Protein AF-A0A914EPB5-F1 (afdb_monomer_lite)

Foldseek 3Di:
DDDDPDQDWDFPDDWDWDDDQQKIKTWTWTDGPPAIWIKIKIAGNPPVDRDIFIDTGGLVVLVVVLVVLVVVLVLCVVCVPPDLPDKDFSDWDWDADPVQQKIWIWTWIQACDQDSHDGRWTKIWIWIAHPVHRPDITIDIATSVRSVVVSVSSVVNSVSVVVVVVVVVVVVVVVVVVVVPPDDD

Radius of gyration: 20.32 Å; chains: 1; bounding box: 50×50×67 Å

Organism: NCBI:txid290746

Sequence (185 aa):
MEQTKTHRYKNLCRSIDFVFGPKKYFLNLREGRKEIFVRIGELYLDSTKNKSHEIYMSVSVAKFLLEELREIINVIKKNEGTSPEQKKLLYKKNFFDENNGQVYILELMVRSQEFLGKLGEMTLCIIEESINDKTKKTVFFIPSKGIPIFQKKLSMILKIYDERLKSDKNRYQQEVTTKIEEPKE

InterPro domains:
  IPR006628 Purine-rich element binding protein family [PF04845] (23-171)

Structure (mmCIF, N/CA/C/O backbone):
data_AF-A0A914EPB5-F1
#
_entry.id   AF-A0A914EPB5-F1
#
loop_
_atom_site.group_PDB
_atom_site.id
_atom_site.type_symbol
_atom_site.label_atom_id
_atom_site.label_alt_id
_atom_site.label_comp_id
_atom_site.label_asym_id
_atom_site.label_entity_id
_atom_site.label_seq_id
_atom_site.pdbx_PDB_ins_code
_atom_site.Cartn_x
_atom_site.Cartn_y
_atom_site.Cartn_z
_atom_site.occupancy
_atom_site.B_iso_or_equiv
_atom_site.auth_seq_id
_atom_site.auth_comp_id
_atom_site.auth_asym_id
_atom_site.auth_atom_id
_atom_site.pdbx_PDB_model_num
ATOM 1 N N . MET A 1 1 ? 18.059 -31.997 -8.500 1.00 36.91 1 MET A N 1
ATOM 2 C CA . MET A 1 1 ? 17.218 -31.006 -7.797 1.00 36.91 1 MET A CA 1
ATOM 3 C C . MET A 1 1 ? 17.422 -29.667 -8.483 1.00 36.91 1 MET A C 1
ATOM 5 O O . MET A 1 1 ? 18.491 -29.085 -8.352 1.00 36.91 1 MET A O 1
ATOM 9 N N . GLU A 1 2 ? 16.468 -29.248 -9.312 1.00 34.66 2 GLU A N 1
ATOM 10 C CA . GLU A 1 2 ? 16.555 -27.991 -10.061 1.00 34.66 2 GLU A CA 1
ATOM 11 C C . GLU A 1 2 ? 16.411 -26.792 -9.119 1.00 34.66 2 GLU A C 1
ATOM 13 O O . GLU A 1 2 ? 15.438 -26.672 -8.376 1.00 34.66 2 GLU A O 1
ATOM 18 N N . GLN A 1 3 ? 17.394 -25.891 -9.154 1.00 34.00 3 GLN A N 1
ATOM 19 C CA . GLN A 1 3 ? 17.286 -24.569 -8.552 1.00 34.00 3 GLN A CA 1
ATOM 20 C C . GLN A 1 3 ? 16.249 -23.765 -9.343 1.00 34.00 3 GLN A C 1
ATOM 22 O O . GLN A 1 3 ? 16.503 -23.344 -10.473 1.00 34.00 3 GLN A O 1
ATOM 27 N N . THR A 1 4 ? 15.084 -23.511 -8.751 1.00 34.88 4 THR A N 1
ATOM 28 C CA . THR A 1 4 ? 14.154 -22.492 -9.245 1.00 34.88 4 THR A CA 1
ATOM 29 C C . THR A 1 4 ? 14.887 -21.154 -9.313 1.00 34.88 4 THR A C 1
ATOM 31 O O . THR A 1 4 ? 15.224 -20.575 -8.279 1.00 34.88 4 THR A O 1
ATOM 34 N N . LYS A 1 5 ? 15.156 -20.669 -10.533 1.00 37.41 5 LYS A N 1
ATOM 35 C CA . LYS A 1 5 ? 15.703 -19.332 -10.796 1.00 37.41 5 LYS A CA 1
ATOM 36 C C . LYS A 1 5 ? 14.809 -18.298 -10.109 1.00 37.41 5 LYS A C 1
ATOM 38 O O . LYS A 1 5 ? 13.723 -17.991 -10.594 1.00 37.41 5 LYS A O 1
ATOM 43 N N . THR A 1 6 ? 15.256 -17.746 -8.988 1.00 43.31 6 THR A N 1
ATOM 44 C CA . THR A 1 6 ? 14.616 -16.585 -8.375 1.00 43.31 6 THR A CA 1
ATOM 45 C C . THR A 1 6 ? 14.720 -15.425 -9.362 1.00 43.31 6 THR A C 1
ATOM 47 O O . THR A 1 6 ? 15.811 -14.950 -9.681 1.00 43.31 6 THR A O 1
ATOM 50 N N . HIS A 1 7 ? 13.582 -14.996 -9.915 1.00 53.31 7 HIS A N 1
ATOM 51 C CA . HIS A 1 7 ? 13.505 -13.808 -10.762 1.00 53.31 7 HIS A CA 1
ATOM 52 C C . HIS A 1 7 ? 14.083 -12.615 -9.986 1.00 53.31 7 HIS A C 1
ATOM 54 O O . HIS A 1 7 ? 13.503 -12.144 -9.009 1.00 53.31 7 HIS A O 1
ATOM 60 N N . ARG A 1 8 ? 15.277 -12.156 -10.377 1.00 63.38 8 ARG A N 1
ATOM 61 C CA . ARG A 1 8 ? 16.004 -11.108 -9.655 1.00 63.38 8 ARG A CA 1
ATOM 62 C C . ARG A 1 8 ? 15.438 -9.741 -10.042 1.00 63.38 8 ARG A C 1
ATOM 64 O O . ARG A 1 8 ? 15.843 -9.165 -11.045 1.00 63.38 8 ARG A O 1
ATOM 71 N N . TYR A 1 9 ? 14.495 -9.232 -9.254 1.00 78.38 9 TYR A N 1
ATOM 72 C CA . TYR A 1 9 ? 14.002 -7.857 -9.382 1.00 78.38 9 TYR A CA 1
ATOM 73 C C . TYR A 1 9 ? 15.081 -6.847 -8.968 1.00 78.38 9 TYR A C 1
ATOM 75 O O . TYR A 1 9 ? 15.673 -6.975 -7.887 1.00 78.38 9 TYR A O 1
ATOM 83 N N . LYS A 1 10 ? 15.314 -5.814 -9.785 1.00 85.38 10 LYS A N 1
ATOM 84 C CA . LYS A 1 10 ? 16.286 -4.748 -9.484 1.00 85.38 10 LYS A CA 1
ATOM 85 C C . LYS A 1 10 ? 15.648 -3.696 -8.573 1.00 85.38 10 LYS A C 1
ATOM 87 O O . LYS A 1 10 ? 14.518 -3.277 -8.796 1.00 85.38 10 LYS A O 1
ATOM 92 N N . ASN A 1 11 ? 16.360 -3.269 -7.529 1.00 87.75 11 ASN A N 1
ATOM 93 C CA . ASN A 1 11 ? 15.930 -2.142 -6.695 1.00 87.75 11 ASN A CA 1
ATOM 94 C C . ASN A 1 11 ? 16.127 -0.829 -7.454 1.00 87.75 11 ASN A C 1
ATOM 96 O O . ASN A 1 11 ? 17.242 -0.550 -7.895 1.00 87.75 11 ASN A O 1
ATOM 100 N N . LEU A 1 12 ? 15.075 -0.017 -7.558 1.00 87.88 12 LEU A N 1
ATOM 101 C CA . LEU A 1 12 ? 15.159 1.320 -8.152 1.00 87.88 12 LEU A CA 1
ATOM 102 C C . LEU A 1 12 ? 15.370 2.428 -7.122 1.00 87.88 12 LEU A C 1
ATOM 104 O O . LEU A 1 12 ? 15.828 3.510 -7.477 1.00 87.88 12 LEU A O 1
ATOM 108 N N . CYS A 1 13 ? 15.066 2.159 -5.855 1.00 90.75 13 CYS A N 1
ATOM 109 C CA . CYS A 1 13 ? 15.338 3.062 -4.746 1.00 90.75 13 CYS A CA 1
ATOM 110 C C . CYS A 1 13 ? 15.687 2.273 -3.478 1.00 90.75 13 CYS A C 1
ATOM 112 O O . CYS A 1 13 ? 15.444 1.064 -3.386 1.00 90.75 13 CYS A O 1
ATOM 114 N N . ARG A 1 14 ? 16.250 2.966 -2.480 1.00 91.69 14 ARG A N 1
ATOM 115 C CA . ARG A 1 14 ? 16.357 2.416 -1.122 1.00 91.69 14 ARG A CA 1
ATOM 116 C C . ARG A 1 14 ? 14.957 2.194 -0.549 1.00 91.69 14 ARG A C 1
ATOM 118 O O . ARG A 1 14 ? 14.023 2.917 -0.898 1.00 91.69 14 ARG A O 1
ATOM 125 N N . SER A 1 15 ? 14.827 1.199 0.324 1.00 94.00 15 SER A N 1
ATOM 126 C CA . SER A 1 15 ? 13.582 0.989 1.056 1.00 94.00 15 SER A CA 1
ATOM 127 C C . SER A 1 15 ? 13.289 2.169 1.973 1.00 94.00 15 SER A C 1
ATOM 129 O O . SER A 1 15 ? 14.190 2.710 2.615 1.00 94.00 15 SER A O 1
ATOM 131 N N . ILE A 1 16 ? 12.022 2.566 2.008 1.00 95.88 16 ILE A N 1
ATOM 132 C CA . ILE A 1 16 ? 11.497 3.540 2.953 1.00 95.88 16 ILE A CA 1
ATOM 133 C C . ILE A 1 16 ? 10.782 2.762 4.047 1.00 95.88 16 ILE A C 1
ATOM 135 O O . ILE A 1 16 ? 9.714 2.192 3.823 1.00 95.88 16 ILE A O 1
ATOM 139 N N . ASP A 1 17 ? 11.385 2.769 5.228 1.00 94.12 17 ASP A N 1
ATOM 140 C CA . ASP A 1 17 ? 10.919 1.993 6.366 1.00 94.12 17 ASP A CA 1
ATOM 141 C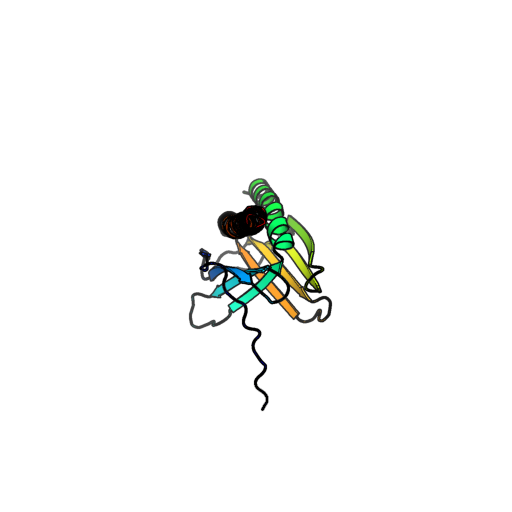 C . ASP A 1 17 ? 10.082 2.855 7.323 1.00 94.12 17 ASP A C 1
ATOM 143 O O . ASP A 1 17 ? 10.266 4.076 7.435 1.00 94.12 17 ASP A O 1
ATOM 147 N N . PHE A 1 18 ? 9.163 2.217 8.042 1.00 93.31 18 PHE A N 1
ATOM 148 C CA . PHE A 1 18 ? 8.485 2.791 9.202 1.00 93.31 18 PHE A CA 1
ATOM 149 C C . PHE A 1 18 ? 8.043 1.684 10.159 1.00 93.31 18 PHE A C 1
ATOM 151 O O . PHE A 1 18 ? 7.842 0.540 9.760 1.00 93.31 18 PHE A O 1
ATOM 158 N N . VAL A 1 19 ? 7.911 2.016 11.439 1.00 89.94 19 VAL A N 1
ATOM 159 C CA . VAL A 1 19 ? 7.530 1.063 12.486 1.00 89.94 19 VAL A CA 1
ATOM 160 C C . VAL A 1 19 ? 6.171 1.455 13.038 1.00 89.94 19 VAL A C 1
ATOM 162 O O . VAL A 1 19 ? 5.916 2.633 13.288 1.00 89.94 19 VAL A O 1
ATOM 165 N N . PHE A 1 20 ? 5.306 0.464 13.228 1.00 84.06 20 PHE A N 1
ATOM 166 C CA . PHE A 1 20 ? 4.043 0.641 13.923 1.00 84.06 20 PHE A CA 1
ATOM 167 C C . PHE A 1 20 ? 3.752 -0.573 14.810 1.00 84.06 20 PHE A C 1
ATOM 169 O O . PHE A 1 20 ? 3.595 -1.695 14.321 1.00 84.06 20 PHE A O 1
ATOM 176 N N . GLY A 1 21 ? 3.675 -0.341 16.123 1.00 80.81 21 GLY A N 1
ATOM 177 C CA . GLY A 1 21 ? 3.540 -1.412 17.111 1.00 80.81 21 GLY A CA 1
ATOM 178 C C . GLY A 1 21 ? 4.689 -2.429 16.991 1.00 80.81 21 GLY A C 1
ATOM 179 O O . GLY A 1 21 ? 5.840 -2.020 16.842 1.00 80.81 21 GLY A O 1
ATOM 180 N N . PRO A 1 22 ? 4.409 -3.745 17.003 1.00 84.12 22 PRO A N 1
ATOM 181 C CA . PRO A 1 22 ? 5.429 -4.787 16.885 1.00 84.12 22 PRO A CA 1
ATOM 182 C C . PRO A 1 22 ? 5.843 -5.075 15.432 1.00 84.12 22 PRO A C 1
ATOM 184 O O . PRO A 1 22 ? 6.495 -6.087 15.183 1.00 84.12 22 PRO A O 1
ATOM 187 N N . LYS A 1 23 ? 5.434 -4.251 14.458 1.00 87.31 23 LYS A N 1
ATOM 188 C CA . LYS A 1 23 ? 5.718 -4.472 13.037 1.00 87.31 23 LYS A CA 1
ATOM 189 C C . LYS A 1 23 ? 6.586 -3.365 12.451 1.00 87.31 23 LYS A C 1
ATOM 191 O O . LYS A 1 23 ? 6.324 -2.176 12.638 1.00 87.31 23 LYS A O 1
ATOM 196 N N . LYS A 1 24 ? 7.581 -3.768 11.666 1.00 91.25 24 LYS A N 1
ATOM 197 C CA . LYS A 1 24 ? 8.302 -2.912 10.726 1.00 91.25 24 LYS A CA 1
ATOM 198 C C . LYS A 1 24 ? 7.695 -3.090 9.341 1.00 91.25 24 LYS A C 1
ATOM 200 O O . LYS A 1 24 ? 7.584 -4.209 8.856 1.00 91.25 24 LYS A O 1
ATOM 205 N N . TYR A 1 25 ? 7.364 -1.987 8.696 1.00 92.56 25 TYR A N 1
ATOM 206 C CA . TYR A 1 25 ? 6.909 -1.937 7.316 1.00 92.56 25 TYR A CA 1
ATOM 207 C C . TYR A 1 25 ? 7.996 -1.315 6.450 1.00 92.56 25 TYR A C 1
ATOM 209 O O . TYR A 1 25 ? 8.764 -0.465 6.912 1.00 92.56 25 TYR A O 1
ATOM 217 N N . PHE A 1 26 ? 8.046 -1.715 5.189 1.00 94.50 26 PHE A N 1
ATOM 218 C CA . PHE A 1 26 ? 8.947 -1.137 4.204 1.00 94.50 26 PHE A CA 1
ATOM 219 C C . PHE A 1 26 ? 8.261 -1.032 2.847 1.00 94.50 26 PHE A C 1
ATOM 221 O O . PHE A 1 26 ? 7.472 -1.897 2.463 1.00 94.50 26 PHE A O 1
ATOM 228 N N . LEU A 1 27 ? 8.581 0.028 2.107 1.00 96.88 27 LEU A N 1
ATOM 229 C CA . LEU A 1 27 ? 8.181 0.183 0.711 1.00 96.88 27 LEU A CA 1
ATOM 230 C C . LEU A 1 27 ? 9.409 0.418 -0.157 1.00 96.88 27 LEU A C 1
ATOM 232 O O . LEU A 1 27 ? 10.318 1.146 0.247 1.00 96.88 27 LEU A O 1
ATOM 236 N N . ASN A 1 28 ? 9.433 -0.145 -1.364 1.00 95.81 28 ASN A N 1
ATOM 237 C CA . ASN A 1 28 ? 10.416 0.238 -2.373 1.00 95.81 28 ASN A CA 1
ATOM 238 C C . ASN A 1 28 ? 9.896 0.082 -3.807 1.00 95.81 28 ASN A C 1
ATOM 240 O O . ASN A 1 28 ? 8.924 -0.628 -4.056 1.00 95.81 28 ASN A O 1
ATOM 244 N N . LEU A 1 29 ? 10.557 0.760 -4.749 1.00 95.94 29 LEU A N 1
ATOM 245 C CA . LEU A 1 29 ? 10.352 0.545 -6.179 1.00 95.94 29 LEU A CA 1
ATOM 246 C C . LEU A 1 29 ? 11.247 -0.585 -6.671 1.00 95.94 29 LEU A C 1
ATOM 248 O O . LEU A 1 29 ? 12.462 -0.600 -6.425 1.00 95.94 29 LEU A O 1
ATOM 252 N N . ARG A 1 30 ? 10.641 -1.508 -7.408 1.00 93.56 30 ARG A N 1
ATOM 253 C CA . ARG A 1 30 ? 11.305 -2.646 -8.038 1.00 93.56 30 ARG A CA 1
ATOM 254 C C . ARG A 1 30 ? 11.077 -2.597 -9.538 1.00 93.56 30 ARG A C 1
ATOM 256 O O . ARG A 1 30 ? 9.964 -2.369 -9.986 1.00 93.56 30 ARG A O 1
ATOM 263 N N . GLU A 1 31 ? 12.125 -2.853 -10.302 1.00 91.81 31 GLU A N 1
ATOM 264 C CA . GLU A 1 31 ? 12.053 -3.036 -11.749 1.00 91.81 31 GLU A CA 1
ATOM 265 C C . GLU A 1 31 ? 12.040 -4.534 -12.050 1.00 91.81 31 GLU A C 1
ATOM 267 O O . GLU A 1 31 ? 12.968 -5.271 -11.682 1.00 91.81 31 GLU A O 1
ATOM 272 N N . GLY A 1 32 ? 10.947 -4.988 -12.661 1.00 87.88 32 GLY A N 1
ATOM 273 C CA . GLY A 1 32 ? 10.849 -6.299 -13.283 1.00 87.88 32 GLY A CA 1
ATOM 274 C C . GLY A 1 32 ? 11.204 -6.243 -14.764 1.00 87.88 32 GLY A C 1
ATOM 275 O O . GLY A 1 32 ? 11.681 -5.239 -15.276 1.00 87.88 32 GLY A O 1
ATOM 276 N N . ARG A 1 33 ? 10.971 -7.354 -15.471 1.00 81.44 33 ARG A N 1
ATOM 277 C CA . ARG A 1 33 ? 11.242 -7.429 -16.918 1.00 81.44 33 ARG A CA 1
ATOM 278 C C . ARG A 1 33 ? 10.249 -6.635 -17.765 1.00 81.44 33 ARG A C 1
ATOM 280 O O . ARG A 1 33 ? 10.610 -6.214 -18.853 1.00 81.44 33 ARG A O 1
ATOM 287 N N . LYS A 1 34 ? 9.000 -6.521 -17.305 1.00 83.62 34 LYS A N 1
ATOM 288 C CA . LYS A 1 34 ? 7.892 -5.940 -18.076 1.00 83.62 34 LYS A CA 1
ATOM 289 C C . LYS A 1 34 ? 7.449 -4.578 -17.556 1.00 83.62 34 LYS A C 1
ATOM 291 O O . LYS A 1 34 ? 6.967 -3.770 -18.335 1.00 83.62 34 LYS A O 1
ATOM 296 N N . GLU A 1 35 ? 7.625 -4.319 -16.266 1.00 89.00 35 GLU A N 1
ATOM 297 C CA . GLU A 1 35 ? 7.177 -3.077 -15.645 1.00 89.00 35 GLU A CA 1
ATOM 298 C C . GLU A 1 35 ? 7.900 -2.814 -14.316 1.00 89.00 35 GLU A C 1
ATOM 300 O O . GLU A 1 35 ? 8.678 -3.635 -13.809 1.00 89.00 35 GLU A O 1
ATOM 305 N N . ILE A 1 36 ? 7.623 -1.635 -13.765 1.00 92.31 36 ILE A N 1
ATOM 306 C CA . ILE A 1 36 ? 8.050 -1.203 -12.440 1.00 92.31 36 ILE A CA 1
ATOM 307 C C . ILE A 1 36 ? 6.884 -1.404 -11.474 1.00 92.31 36 ILE A C 1
ATOM 309 O O . ILE A 1 36 ? 5.748 -1.052 -11.782 1.00 92.31 36 ILE A O 1
ATOM 313 N N . PHE A 1 37 ? 7.187 -1.907 -10.284 1.00 94.06 37 PHE A N 1
ATOM 314 C CA . PHE A 1 37 ? 6.216 -2.211 -9.241 1.00 94.06 37 PHE A CA 1
ATOM 315 C C . PHE A 1 37 ? 6.577 -1.511 -7.935 1.00 94.06 37 PHE A C 1
ATOM 317 O O . PHE A 1 37 ? 7.754 -1.264 -7.638 1.00 94.06 37 PHE A O 1
ATOM 324 N N . VAL A 1 38 ? 5.563 -1.269 -7.112 1.00 95.56 38 VAL A N 1
ATOM 325 C CA . VAL A 1 38 ? 5.730 -0.933 -5.701 1.00 95.56 38 VAL A CA 1
ATOM 326 C C . VAL A 1 38 ? 5.666 -2.228 -4.899 1.00 95.56 38 VAL A C 1
ATOM 328 O O . VAL A 1 38 ? 4.653 -2.924 -4.890 1.00 95.56 38 VAL A O 1
ATOM 331 N N . ARG A 1 39 ? 6.754 -2.546 -4.199 1.00 94.38 39 ARG A N 1
ATOM 332 C CA . ARG A 1 39 ? 6.784 -3.626 -3.208 1.00 94.38 39 ARG A CA 1
ATOM 333 C C . ARG A 1 39 ? 6.454 -3.043 -1.847 1.00 94.38 39 ARG A C 1
ATOM 335 O O . ARG A 1 39 ? 7.097 -2.081 -1.421 1.00 94.38 39 ARG A O 1
ATOM 342 N N . ILE A 1 40 ? 5.511 -3.668 -1.158 1.00 94.50 40 ILE A N 1
ATOM 343 C CA . ILE A 1 40 ? 5.131 -3.338 0.215 1.00 94.50 40 ILE A CA 1
ATOM 344 C C . ILE A 1 40 ? 5.347 -4.585 1.053 1.00 94.50 40 ILE A C 1
ATOM 346 O O . ILE A 1 40 ? 4.877 -5.658 0.686 1.00 94.50 40 ILE A O 1
ATOM 350 N N . GLY A 1 41 ? 6.071 -4.459 2.159 1.00 92.62 41 GLY A N 1
ATOM 351 C CA . GLY A 1 41 ? 6.300 -5.579 3.059 1.00 92.62 41 GLY A CA 1
ATOM 352 C C . GLY A 1 41 ? 6.169 -5.211 4.524 1.00 92.62 41 GLY A C 1
ATOM 353 O O . GLY A 1 41 ? 6.312 -4.048 4.904 1.00 92.62 41 GLY A O 1
ATOM 354 N N . GLU A 1 42 ? 5.869 -6.220 5.334 1.00 90.50 42 GLU A N 1
ATOM 355 C CA . GLU A 1 42 ? 5.791 -6.139 6.790 1.00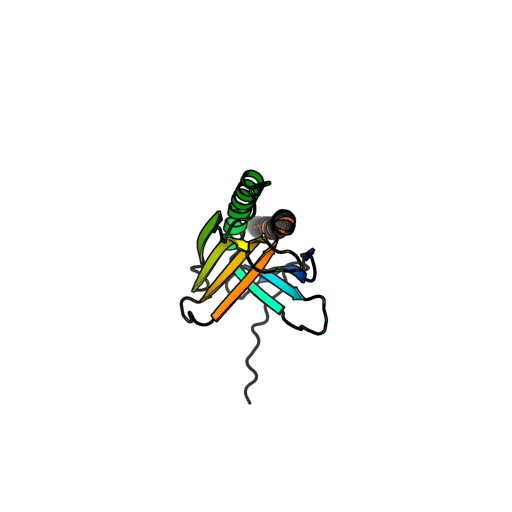 90.50 42 GLU A CA 1
ATOM 356 C C . GLU A 1 42 ? 6.607 -7.265 7.433 1.00 90.50 42 GLU A C 1
ATOM 358 O O . GLU A 1 42 ? 6.690 -8.377 6.911 1.00 90.50 42 GLU A O 1
ATOM 363 N N . LEU A 1 43 ? 7.209 -6.960 8.578 1.00 88.94 43 LEU A N 1
ATOM 364 C CA . LEU A 1 43 ? 8.047 -7.845 9.379 1.00 88.94 43 LEU A CA 1
ATOM 365 C C . LEU A 1 43 ? 7.652 -7.682 10.843 1.00 88.94 43 LEU A C 1
ATOM 367 O O . LEU A 1 43 ? 7.559 -6.553 11.329 1.00 88.94 43 LEU A O 1
ATOM 371 N N . TYR A 1 44 ? 7.459 -8.783 11.564 1.00 84.75 44 TYR A N 1
ATOM 372 C CA . TYR A 1 44 ? 7.370 -8.723 13.023 1.00 84.75 44 TYR A CA 1
ATOM 373 C C . TYR A 1 44 ? 8.761 -8.449 13.612 1.00 84.75 44 TYR A C 1
ATOM 375 O O . TYR A 1 44 ? 9.746 -9.056 13.204 1.00 84.75 44 TYR A O 1
ATOM 383 N N . LEU A 1 45 ? 8.839 -7.501 14.547 1.00 80.31 45 LEU A N 1
ATOM 384 C CA . LEU A 1 45 ? 10.077 -7.123 15.237 1.00 80.31 45 LEU A CA 1
ATOM 385 C C . LEU A 1 45 ? 10.482 -8.132 16.319 1.00 80.31 45 LEU A C 1
ATOM 387 O O . LEU A 1 45 ? 11.646 -8.180 16.702 1.00 80.31 45 LEU A O 1
ATOM 391 N N . ASP A 1 46 ? 9.531 -8.932 16.801 1.00 78.25 46 ASP A N 1
ATOM 392 C CA . ASP A 1 46 ? 9.797 -10.042 17.712 1.00 78.25 46 ASP A CA 1
ATOM 393 C C . ASP A 1 46 ? 10.378 -11.228 16.922 1.00 78.25 46 ASP A C 1
ATOM 395 O O . ASP A 1 46 ? 9.699 -11.849 16.098 1.00 78.25 46 ASP A O 1
ATOM 399 N N . SER A 1 47 ? 11.654 -11.519 17.179 1.00 54.97 47 SER A N 1
ATOM 400 C CA . SER A 1 47 ? 12.486 -12.516 16.495 1.00 54.97 47 SER A CA 1
ATOM 401 C C . SER A 1 47 ? 12.004 -13.961 16.655 1.00 54.97 47 SER A C 1
ATOM 403 O O . SER A 1 47 ? 12.474 -14.843 15.937 1.00 54.97 47 SER A O 1
ATOM 405 N N . THR A 1 48 ? 11.034 -14.222 17.536 1.00 64.75 48 THR A N 1
ATOM 406 C CA . THR A 1 48 ? 10.384 -15.539 17.633 1.00 64.75 48 THR A CA 1
ATOM 407 C C . THR A 1 48 ? 9.406 -15.803 16.483 1.00 64.75 48 THR A C 1
ATOM 409 O O . THR A 1 48 ? 9.072 -16.955 16.197 1.00 64.75 48 THR A O 1
ATOM 412 N N . LYS A 1 49 ? 8.964 -14.756 15.772 1.00 56.91 49 LYS A N 1
ATOM 413 C CA . LYS A 1 49 ? 8.024 -14.842 14.648 1.00 56.91 49 LYS A CA 1
ATOM 414 C C . LYS A 1 49 ? 8.665 -14.255 13.391 1.00 56.91 49 LYS A C 1
ATOM 416 O O . LYS A 1 49 ? 8.372 -13.129 13.011 1.00 56.91 49 LYS A O 1
ATOM 421 N N . ASN A 1 50 ? 9.448 -15.060 12.670 1.00 60.94 50 ASN A N 1
ATOM 422 C CA . ASN A 1 50 ? 9.964 -14.746 11.322 1.00 60.94 50 ASN A CA 1
ATOM 423 C C . ASN A 1 50 ? 8.858 -14.718 10.238 1.00 60.94 50 ASN A C 1
ATOM 425 O O . ASN A 1 50 ? 9.025 -15.245 9.140 1.00 60.94 50 ASN A O 1
ATOM 429 N N . LYS A 1 51 ? 7.689 -14.141 10.536 1.00 69.12 51 LYS A N 1
ATOM 430 C CA . LYS A 1 51 ? 6.629 -13.946 9.548 1.00 69.12 51 LYS A CA 1
ATOM 431 C C . LYS A 1 51 ? 6.863 -12.622 8.834 1.00 69.12 51 LYS A C 1
ATOM 433 O O . LYS A 1 51 ? 6.695 -11.555 9.422 1.00 69.12 51 LYS A O 1
ATOM 438 N N . SER A 1 52 ? 7.248 -12.721 7.569 1.00 83.75 52 SER A N 1
ATOM 439 C CA . SER A 1 52 ? 7.285 -11.612 6.626 1.00 83.75 52 SER A CA 1
ATOM 440 C C . SER A 1 52 ? 6.159 -11.784 5.615 1.00 83.75 52 SER A C 1
ATOM 442 O O . SER A 1 52 ? 6.032 -12.866 5.039 1.00 83.75 52 SER A O 1
ATOM 444 N N . HIS A 1 53 ? 5.387 -10.733 5.363 1.00 87.19 53 HIS A N 1
ATOM 445 C CA . HIS A 1 53 ? 4.466 -10.692 4.227 1.00 87.19 53 HIS A CA 1
ATOM 446 C C . HIS A 1 53 ? 4.938 -9.623 3.251 1.00 87.19 53 HIS A C 1
ATOM 448 O O . HIS A 1 53 ? 5.460 -8.588 3.669 1.00 87.19 53 HIS A O 1
ATOM 454 N N . GLU A 1 54 ? 4.761 -9.881 1.958 1.00 90.94 54 GLU A N 1
ATOM 455 C CA . GLU A 1 54 ? 5.114 -8.976 0.863 1.00 90.94 54 GLU A CA 1
ATOM 456 C C . GLU A 1 54 ? 4.008 -9.012 -0.189 1.00 90.94 54 GLU A C 1
ATOM 458 O O . GLU A 1 54 ? 3.541 -10.093 -0.533 1.00 90.94 54 GLU A O 1
ATOM 463 N N . ILE A 1 55 ? 3.601 -7.842 -0.677 1.00 91.12 55 ILE A N 1
ATOM 464 C CA . ILE A 1 55 ? 2.718 -7.679 -1.840 1.00 91.12 55 ILE A CA 1
ATOM 465 C C . ILE A 1 55 ? 3.427 -6.824 -2.889 1.00 91.12 55 ILE A C 1
ATOM 467 O O . ILE A 1 55 ? 4.255 -5.959 -2.558 1.00 91.12 55 ILE A O 1
ATOM 471 N N . TYR A 1 56 ? 3.091 -7.060 -4.153 1.00 90.12 56 TYR A N 1
ATOM 472 C CA . TYR A 1 56 ? 3.688 -6.374 -5.296 1.00 90.12 56 TYR A CA 1
ATOM 473 C C . TYR A 1 56 ? 2.585 -5.811 -6.172 1.00 90.12 56 TYR A C 1
ATOM 475 O O . TYR A 1 56 ? 1.934 -6.554 -6.890 1.00 90.12 56 TYR A O 1
ATOM 483 N N . MET A 1 57 ? 2.419 -4.495 -6.152 1.00 92.19 57 MET A N 1
ATOM 484 C CA . MET A 1 57 ? 1.408 -3.817 -6.958 1.00 92.19 57 MET A CA 1
ATOM 485 C C . MET A 1 57 ? 2.054 -3.053 -8.108 1.00 92.19 57 MET A C 1
ATOM 487 O O . MET A 1 57 ? 3.131 -2.462 -7.944 1.00 92.19 57 MET A O 1
ATOM 491 N N . SER A 1 58 ? 1.396 -3.023 -9.266 1.00 93.38 58 SER A N 1
ATOM 492 C CA . SER A 1 58 ? 1.757 -2.079 -10.324 1.00 93.38 58 SER A CA 1
ATOM 493 C C . SER A 1 58 ? 1.675 -0.635 -9.815 1.00 93.38 58 SER A C 1
ATOM 495 O O . SER A 1 58 ? 0.997 -0.307 -8.833 1.00 93.38 58 SER A O 1
ATOM 497 N N . VAL A 1 59 ? 2.401 0.271 -10.469 1.00 94.75 59 VAL A N 1
ATOM 498 C CA . VAL A 1 59 ? 2.419 1.683 -10.057 1.00 94.75 59 VAL A CA 1
ATOM 499 C C . VAL A 1 59 ? 1.044 2.346 -10.218 1.00 94.75 59 VAL A C 1
ATOM 501 O O . VAL A 1 59 ? 0.689 3.198 -9.405 1.00 94.75 59 VAL A O 1
ATOM 504 N N . SER A 1 60 ? 0.254 1.955 -11.221 1.00 93.06 60 SER A N 1
ATOM 505 C CA . SER A 1 60 ? -1.129 2.426 -11.400 1.00 93.06 60 SER A CA 1
ATOM 506 C C . SER A 1 60 ? -1.998 2.049 -10.200 1.00 93.06 60 SER A C 1
ATOM 508 O O . SER A 1 60 ? -2.667 2.905 -9.621 1.00 93.06 60 SER A O 1
ATOM 510 N N . VAL A 1 61 ? -1.904 0.796 -9.764 1.00 94.62 61 VAL A N 1
ATOM 511 C CA . VAL A 1 61 ? -2.600 0.294 -8.582 1.00 94.62 61 VAL A CA 1
ATOM 512 C C . VAL A 1 61 ? -2.136 1.001 -7.306 1.00 94.62 61 VAL A C 1
ATOM 514 O O . VAL A 1 61 ? -2.956 1.391 -6.476 1.00 94.62 61 VAL A O 1
ATOM 517 N N . ALA A 1 62 ? -0.835 1.251 -7.157 1.00 95.88 62 ALA A N 1
ATOM 518 C CA . ALA A 1 62 ? -0.305 2.021 -6.033 1.00 95.88 62 ALA A CA 1
ATOM 519 C C . ALA A 1 62 ? -0.823 3.471 -5.997 1.00 95.88 62 ALA A C 1
ATOM 521 O O . ALA A 1 62 ? -1.078 4.003 -4.914 1.00 95.88 62 ALA A O 1
ATOM 522 N N . LYS A 1 63 ? -0.992 4.120 -7.160 1.00 95.88 63 LYS A N 1
ATOM 523 C CA . LYS A 1 63 ? -1.599 5.461 -7.263 1.00 95.88 63 LYS A CA 1
ATOM 524 C C . LYS A 1 63 ? -3.061 5.435 -6.825 1.00 95.88 63 LYS A C 1
ATOM 526 O O . LYS A 1 63 ? -3.453 6.265 -6.011 1.00 95.88 63 LYS A O 1
ATOM 531 N N . PHE A 1 64 ? -3.816 4.435 -7.270 1.00 95.31 64 PHE A N 1
ATOM 532 C CA . PHE A 1 64 ? -5.196 4.233 -6.836 1.00 95.31 64 PHE A CA 1
ATOM 533 C C . PHE A 1 64 ? -5.298 4.007 -5.321 1.00 95.31 64 PHE A C 1
ATOM 535 O O . PHE A 1 64 ? -6.085 4.657 -4.637 1.00 95.31 64 PHE A O 1
ATOM 542 N N . LEU A 1 65 ? -4.434 3.154 -4.760 1.00 96.25 65 LEU A N 1
ATOM 543 C CA . LEU A 1 65 ? -4.343 2.963 -3.313 1.00 96.25 65 LEU A CA 1
ATOM 544 C C . LEU A 1 65 ? -4.078 4.292 -2.593 1.00 96.25 65 LEU A C 1
ATOM 546 O O . LEU A 1 65 ? -4.716 4.569 -1.583 1.00 96.25 65 LEU A O 1
ATOM 550 N N . LEU A 1 66 ? -3.167 5.132 -3.095 1.00 97.25 66 LEU A N 1
ATOM 551 C CA . LEU A 1 66 ? -2.869 6.429 -2.481 1.00 97.25 66 LEU A CA 1
ATOM 552 C C . LEU A 1 66 ? -4.104 7.346 -2.406 1.00 97.25 66 LEU A C 1
ATOM 554 O O . LEU A 1 66 ? -4.283 8.043 -1.398 1.00 97.25 66 LEU A O 1
ATOM 558 N N . GLU A 1 67 ? -4.934 7.345 -3.448 1.00 96.12 67 GLU A N 1
ATOM 559 C CA . GLU A 1 67 ? -6.197 8.088 -3.494 1.00 96.12 67 GLU A CA 1
ATOM 560 C C . GLU A 1 67 ? -7.190 7.540 -2.467 1.00 96.12 67 GLU A C 1
ATOM 562 O O . GLU A 1 67 ? -7.678 8.293 -1.622 1.00 96.12 67 GLU A O 1
ATOM 567 N N . GLU A 1 68 ? -7.398 6.224 -2.441 1.00 97.12 68 GLU A N 1
ATOM 568 C CA . GLU A 1 68 ? -8.335 5.597 -1.504 1.00 97.12 68 GLU A CA 1
ATOM 569 C C . GLU A 1 68 ? -7.885 5.728 -0.039 1.00 97.12 68 GLU A C 1
ATOM 571 O O . GLU A 1 68 ? -8.715 5.875 0.858 1.00 97.12 68 GLU A O 1
ATOM 576 N N . LEU A 1 69 ? -6.576 5.787 0.242 1.00 97.25 69 LEU A N 1
ATOM 577 C CA . LEU A 1 69 ? -6.069 6.083 1.589 1.00 97.25 69 LEU A CA 1
ATOM 578 C C . LEU A 1 69 ? -6.530 7.458 2.096 1.00 97.25 69 LEU A C 1
ATOM 580 O O . LEU A 1 69 ? -6.719 7.623 3.302 1.00 97.25 69 LEU A O 1
ATOM 584 N N . ARG A 1 70 ? -6.733 8.444 1.210 1.00 96.19 70 ARG A N 1
ATOM 585 C CA . ARG A 1 70 ? -7.272 9.758 1.600 1.00 96.19 70 ARG A CA 1
ATOM 586 C C . ARG A 1 70 ? -8.717 9.628 2.073 1.00 96.19 70 ARG A C 1
ATOM 588 O O . ARG A 1 70 ? -9.053 10.166 3.128 1.00 96.19 70 ARG A O 1
ATOM 595 N N . GLU A 1 71 ? -9.535 8.884 1.335 1.00 96.19 71 GLU A N 1
ATOM 596 C CA . GLU A 1 71 ? -10.925 8.617 1.711 1.00 96.19 71 GLU A CA 1
ATOM 597 C C . GLU A 1 71 ? -11.012 7.810 3.006 1.00 96.19 71 GLU A C 1
ATOM 599 O O . GLU A 1 71 ? -11.752 8.172 3.919 1.00 96.19 71 GLU A O 1
ATOM 604 N N . ILE A 1 72 ? -10.176 6.782 3.154 1.00 95.94 72 ILE A N 1
ATOM 605 C CA . ILE A 1 72 ? -10.082 5.975 4.376 1.00 95.94 72 ILE A CA 1
ATOM 606 C C . ILE A 1 72 ? -9.748 6.849 5.593 1.00 95.94 72 ILE A C 1
ATOM 608 O O . ILE A 1 72 ? -10.384 6.709 6.6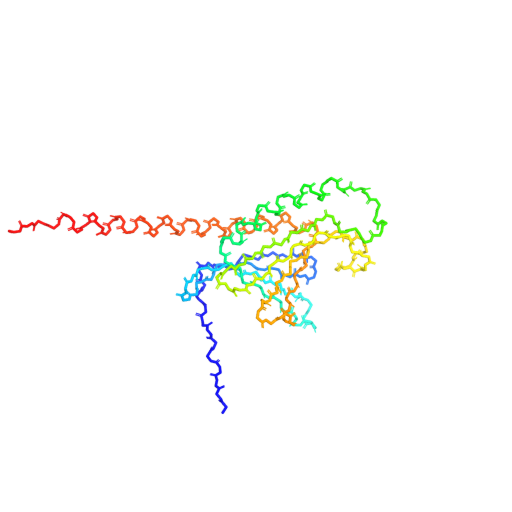37 1.00 95.94 72 ILE A O 1
ATOM 612 N N . ILE A 1 73 ? -8.802 7.786 5.479 1.00 95.94 73 ILE A N 1
ATOM 613 C CA . ILE A 1 73 ? -8.469 8.719 6.571 1.00 95.94 73 ILE A CA 1
ATOM 614 C C . ILE A 1 73 ? -9.668 9.607 6.928 1.00 95.94 73 ILE A C 1
ATOM 616 O O . ILE A 1 73 ? -9.917 9.852 8.109 1.00 95.94 73 ILE A O 1
ATOM 620 N N . ASN A 1 74 ? -10.437 10.063 5.938 1.00 95.00 74 ASN A N 1
ATOM 621 C CA . ASN A 1 74 ? -11.656 10.833 6.186 1.00 95.00 74 ASN A CA 1
ATOM 622 C C . ASN A 1 74 ? -12.724 9.989 6.894 1.00 95.00 74 ASN A C 1
ATOM 624 O O . ASN A 1 74 ? -13.374 10.479 7.818 1.00 95.00 74 ASN A O 1
ATOM 628 N N . VAL A 1 75 ? -12.888 8.721 6.502 1.00 93.19 75 VAL A N 1
ATOM 629 C CA . VAL A 1 75 ? -13.792 7.775 7.174 1.00 93.19 75 VAL A CA 1
ATOM 630 C C . VAL A 1 75 ? -13.366 7.562 8.625 1.00 93.19 75 VAL A C 1
ATOM 632 O O . VAL A 1 75 ? -14.221 7.610 9.504 1.00 93.19 75 VAL A O 1
ATOM 635 N N . ILE A 1 76 ? -12.068 7.397 8.898 1.00 91.31 76 ILE A N 1
ATOM 636 C CA . ILE A 1 76 ? -11.548 7.251 10.267 1.00 91.31 76 ILE A CA 1
ATOM 637 C C . ILE A 1 76 ? -11.923 8.469 11.106 1.00 91.31 76 ILE A C 1
ATOM 639 O O . ILE A 1 76 ? -12.560 8.300 12.137 1.00 91.31 76 ILE A O 1
ATOM 643 N N . LYS A 1 77 ? -11.628 9.684 10.626 1.00 91.50 77 LYS A N 1
ATOM 644 C CA . LYS A 1 77 ? -11.961 10.935 11.330 1.00 91.50 77 LYS A CA 1
ATOM 645 C C . LYS A 1 77 ? -13.455 11.067 11.628 1.00 91.50 77 LYS A C 1
ATOM 647 O O . LYS A 1 77 ? -13.829 11.458 12.724 1.00 91.50 77 LYS A O 1
ATOM 652 N N . LYS A 1 78 ? -14.321 10.706 10.674 1.00 89.94 78 LYS A N 1
ATOM 653 C CA . LYS A 1 78 ? -15.786 10.733 10.857 1.00 89.94 78 LYS A CA 1
ATOM 654 C C . LYS A 1 78 ? -16.289 9.737 11.906 1.00 89.94 78 LYS A C 1
ATOM 656 O O . LYS A 1 78 ? -17.392 9.911 12.408 1.00 89.94 78 LYS A O 1
ATOM 661 N N . ASN A 1 79 ? -15.515 8.693 12.194 1.00 86.00 79 ASN A N 1
ATOM 662 C CA . ASN A 1 79 ? -15.844 7.666 13.179 1.00 86.00 79 ASN A CA 1
ATOM 663 C C . ASN A 1 79 ? -14.941 7.763 14.433 1.00 86.00 79 ASN A C 1
ATOM 665 O O . ASN A 1 79 ? -14.941 6.859 15.268 1.00 86.00 79 ASN A O 1
ATOM 669 N N . GLU A 1 80 ? -14.162 8.838 14.606 1.00 81.31 80 GLU A N 1
ATOM 670 C CA . GLU A 1 80 ? -13.445 9.077 15.862 1.00 81.31 80 GLU A CA 1
ATOM 671 C C . GLU A 1 80 ? -14.468 9.330 16.982 1.00 81.31 80 GLU A C 1
ATOM 673 O O . GLU A 1 80 ? -15.315 10.211 16.882 1.00 81.31 80 GLU A O 1
ATOM 678 N N . GLY A 1 81 ? -14.418 8.521 18.044 1.00 70.12 81 GLY A N 1
ATOM 679 C CA . GLY A 1 81 ? -15.321 8.643 19.195 1.00 70.12 81 GLY A CA 1
ATOM 680 C C . GLY A 1 81 ? -16.609 7.816 19.126 1.00 70.12 81 GLY A C 1
ATOM 681 O O . GLY A 1 81 ? -17.336 7.772 20.116 1.00 70.12 81 GLY A O 1
ATOM 682 N N . THR A 1 82 ? -16.893 7.101 18.029 1.00 70.25 82 THR A N 1
ATOM 683 C CA . THR A 1 82 ? -17.970 6.093 18.044 1.00 70.25 82 THR A CA 1
ATOM 684 C C . THR A 1 82 ? -17.563 4.891 18.896 1.00 70.25 82 THR A C 1
ATOM 686 O O . THR A 1 82 ? -16.470 4.352 18.712 1.00 70.25 82 THR A O 1
ATOM 689 N N . SER A 1 83 ? -18.439 4.470 19.818 1.00 62.00 83 SER A N 1
ATOM 690 C CA . SER A 1 83 ? -18.222 3.282 20.656 1.00 62.00 83 SER A CA 1
ATOM 691 C C . SER A 1 83 ? -17.951 2.052 19.773 1.00 62.00 83 SER A C 1
ATOM 693 O O . SER A 1 83 ? -18.682 1.850 18.800 1.00 62.00 83 SER A O 1
ATOM 695 N N . PRO A 1 84 ? -16.928 1.227 20.074 1.00 58.41 84 PRO A N 1
ATOM 696 C CA . PRO A 1 84 ? -16.519 0.074 19.264 1.00 58.41 84 PRO A CA 1
ATOM 697 C C . PRO A 1 84 ? -17.503 -1.111 19.323 1.00 58.41 84 PRO A C 1
ATOM 699 O O . PRO A 1 84 ? -17.100 -2.261 19.128 1.00 58.41 84 PRO A O 1
ATOM 702 N N . GLU A 1 85 ? -18.789 -0.861 19.585 1.00 58.88 85 GLU A N 1
ATOM 703 C CA . GLU A 1 85 ? -19.821 -1.890 19.580 1.00 58.88 85 GLU A CA 1
ATOM 704 C C . GLU A 1 85 ? -19.974 -2.489 18.174 1.00 58.88 85 GLU A C 1
ATOM 706 O O . GLU A 1 85 ? -20.635 -1.966 17.282 1.00 58.88 85 GLU A O 1
ATOM 711 N N . GLN A 1 86 ? -19.330 -3.651 18.046 1.00 54.12 86 GLN A N 1
ATOM 712 C CA . GLN A 1 86 ? -19.448 -4.678 17.017 1.00 54.12 86 GLN A CA 1
ATOM 713 C C . GLN A 1 86 ? -18.795 -4.387 15.657 1.00 54.12 86 GLN A C 1
ATOM 715 O O . GLN A 1 86 ? -18.694 -3.264 15.176 1.00 54.12 86 GLN A O 1
ATOM 720 N N . LYS A 1 87 ? -18.299 -5.480 15.058 1.00 59.22 87 LYS A N 1
ATOM 721 C CA . LYS A 1 87 ? -17.541 -5.586 13.801 1.00 59.22 87 LYS A CA 1
ATOM 722 C C . LYS A 1 87 ? -18.198 -4.806 12.658 1.00 59.22 87 LYS A C 1
ATOM 724 O O . LYS A 1 87 ? -18.918 -5.375 11.839 1.00 59.22 87 LYS A O 1
ATOM 729 N N . LYS A 1 88 ? -17.919 -3.511 12.570 1.00 76.62 88 LYS A N 1
ATOM 730 C CA . LYS A 1 88 ? -18.415 -2.670 11.489 1.00 76.62 88 LYS A CA 1
ATOM 731 C C . LYS A 1 88 ? -17.351 -2.592 10.407 1.00 76.62 88 LYS A C 1
ATOM 733 O O . LYS A 1 88 ? -16.258 -2.069 10.629 1.00 76.62 88 LYS A O 1
ATOM 738 N N . LEU A 1 89 ? -17.673 -3.142 9.240 1.00 87.38 89 LEU A N 1
ATOM 739 C CA . LEU A 1 89 ? -16.980 -2.808 8.004 1.00 87.38 89 LEU A CA 1
ATOM 740 C C . LEU A 1 89 ? -17.347 -1.356 7.671 1.00 87.38 89 LEU A C 1
ATOM 742 O O . LEU A 1 89 ? -18.511 -1.049 7.427 1.00 87.38 89 LEU A O 1
ATOM 746 N N . LEU A 1 90 ? -16.368 -0.459 7.741 1.00 90.38 90 LEU A N 1
ATOM 747 C CA . LEU A 1 90 ? -16.549 0.984 7.558 1.00 90.38 90 LEU A CA 1
ATOM 748 C C . LEU A 1 90 ? -16.282 1.424 6.121 1.00 90.38 90 LEU A C 1
ATOM 750 O O . LEU A 1 90 ? -16.812 2.435 5.672 1.00 90.38 90 LEU A O 1
ATOM 754 N N . TYR A 1 91 ? -15.437 0.681 5.414 1.00 94.19 91 TYR A N 1
ATOM 755 C CA . TYR A 1 91 ? -15.058 0.974 4.043 1.00 94.19 91 TYR A CA 1
ATOM 756 C C . TYR A 1 91 ? -14.649 -0.325 3.354 1.00 94.19 91 TYR A C 1
ATOM 758 O O . TYR A 1 91 ? -13.945 -1.140 3.956 1.00 94.19 91 TYR A O 1
ATOM 766 N N . LYS A 1 92 ? -15.069 -0.508 2.098 1.00 95.38 92 LYS A N 1
ATOM 767 C CA . LYS A 1 92 ? -14.617 -1.607 1.246 1.00 95.38 92 LYS A CA 1
ATOM 768 C C . LYS A 1 92 ? -14.437 -1.147 -0.190 1.00 95.38 92 LYS A C 1
ATOM 770 O O . LYS A 1 92 ? -15.330 -0.513 -0.750 1.00 95.38 92 LYS A O 1
ATOM 775 N N . LYS A 1 93 ? -13.312 -1.520 -0.794 1.00 96.50 93 LYS A N 1
ATOM 776 C CA . LYS A 1 93 ? -13.021 -1.251 -2.202 1.00 96.50 93 LYS A CA 1
ATOM 777 C C . LYS A 1 93 ? -12.250 -2.405 -2.810 1.00 96.50 93 LYS A C 1
ATOM 779 O O . LYS A 1 93 ? -11.346 -2.933 -2.175 1.00 96.50 93 LYS A O 1
ATOM 784 N N . ASN A 1 94 ? -12.592 -2.756 -4.042 1.00 93.69 94 ASN A N 1
ATOM 785 C CA . ASN A 1 94 ? -11.874 -3.757 -4.816 1.00 93.69 94 ASN A CA 1
ATOM 786 C C . ASN A 1 94 ? -11.258 -3.077 -6.037 1.00 93.69 94 ASN A C 1
ATOM 788 O O . ASN A 1 94 ? -11.895 -2.205 -6.632 1.00 93.69 94 ASN A O 1
ATOM 792 N N . PHE A 1 95 ? -10.065 -3.498 -6.429 1.00 91.94 95 PHE A N 1
ATOM 793 C CA . PHE A 1 95 ? -9.459 -3.117 -7.701 1.00 91.94 95 PHE A CA 1
ATOM 794 C C . PHE A 1 95 ? -8.679 -4.285 -8.287 1.00 91.94 95 PHE A C 1
ATOM 796 O O . PHE A 1 95 ? -8.230 -5.182 -7.574 1.00 91.94 95 PHE A O 1
ATOM 803 N N . PHE A 1 96 ? -8.561 -4.271 -9.608 1.00 89.62 96 PHE A N 1
ATOM 804 C CA . PHE A 1 96 ? -7.941 -5.328 -10.383 1.00 89.62 96 PHE A CA 1
ATOM 805 C C . PHE A 1 96 ? -6.655 -4.812 -11.028 1.00 89.62 96 PHE A C 1
ATOM 807 O O . PHE A 1 96 ? -6.650 -3.746 -11.640 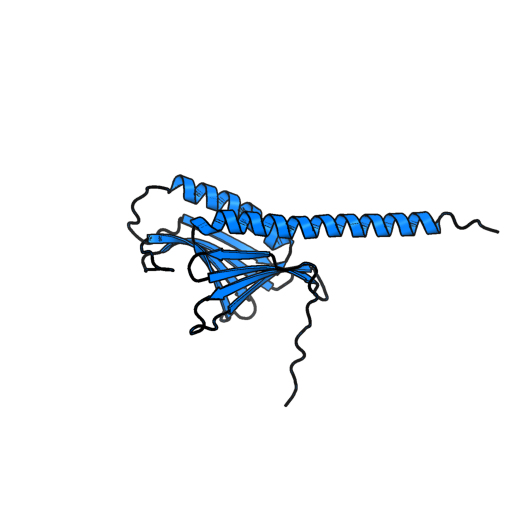1.00 89.62 96 PHE A O 1
ATOM 814 N N . ASP A 1 97 ? -5.572 -5.566 -10.866 1.00 89.75 97 ASP A N 1
ATOM 815 C CA . ASP A 1 97 ? -4.322 -5.371 -11.587 1.00 89.75 97 ASP A CA 1
ATOM 816 C C . ASP A 1 97 ? -4.305 -6.296 -12.808 1.00 89.75 97 ASP A C 1
ATOM 818 O O . ASP A 1 97 ? -3.996 -7.489 -12.700 1.00 89.75 97 ASP A O 1
ATOM 822 N N . GLU A 1 98 ? -4.657 -5.737 -13.969 1.00 82.88 98 GLU A N 1
ATOM 823 C CA . GLU A 1 98 ? -4.706 -6.464 -15.243 1.00 82.88 98 GLU A CA 1
ATOM 824 C C . GLU A 1 98 ? -3.340 -7.036 -15.643 1.00 82.88 98 GLU A C 1
ATOM 826 O O . GLU A 1 98 ? -3.280 -8.084 -16.288 1.00 82.88 98 GLU A O 1
ATOM 831 N N . ASN A 1 99 ? -2.240 -6.400 -15.220 1.00 79.88 99 ASN A N 1
ATOM 832 C CA . ASN A 1 99 ? -0.891 -6.813 -15.605 1.00 79.88 99 ASN A CA 1
ATOM 833 C C . ASN A 1 99 ? -0.476 -8.115 -14.911 1.00 79.88 99 ASN A C 1
ATOM 835 O O . ASN A 1 99 ? 0.169 -8.973 -15.518 1.00 79.88 99 ASN A O 1
ATOM 839 N N . ASN A 1 100 ? -0.863 -8.269 -13.642 1.00 81.06 100 ASN A N 1
ATOM 840 C CA . ASN A 1 100 ? -0.450 -9.392 -12.798 1.00 81.06 100 ASN A CA 1
ATOM 841 C C . ASN A 1 100 ? -1.567 -10.407 -12.518 1.00 81.06 100 ASN A C 1
ATOM 843 O O . ASN A 1 100 ? -1.314 -11.421 -11.858 1.00 81.06 100 ASN A O 1
ATOM 847 N N . GLY A 1 101 ? -2.795 -10.149 -12.978 1.00 86.88 101 GLY A N 1
ATOM 848 C CA . GLY A 1 101 ? -3.945 -11.002 -12.679 1.00 86.88 101 GLY A CA 1
ATOM 849 C C . GLY A 1 101 ? -4.260 -11.053 -11.180 1.00 86.88 101 GLY A C 1
ATOM 850 O O . GLY A 1 101 ? -4.668 -12.102 -10.675 1.00 86.88 101 GLY A O 1
ATOM 851 N N . GLN A 1 102 ? -4.017 -9.949 -10.465 1.00 89.94 102 GLN A N 1
ATOM 852 C CA . GLN A 1 102 ? -4.218 -9.839 -9.018 1.00 89.94 102 GLN A CA 1
ATOM 853 C C . GLN A 1 102 ? -5.441 -8.982 -8.716 1.00 89.94 102 GLN A C 1
ATOM 855 O O . GLN A 1 102 ? -5.625 -7.911 -9.292 1.00 89.94 102 GLN A O 1
ATOM 860 N N . VAL A 1 103 ? -6.263 -9.436 -7.780 1.00 92.31 103 VAL A N 1
ATOM 861 C CA . VAL A 1 103 ? -7.339 -8.643 -7.193 1.00 92.31 103 VAL A CA 1
ATOM 862 C C . VAL A 1 103 ? -6.872 -8.153 -5.838 1.00 92.31 103 VAL A C 1
ATOM 864 O O . VAL A 1 103 ? -6.396 -8.924 -5.007 1.00 92.31 103 VAL A O 1
ATOM 867 N N . TYR A 1 104 ? -7.058 -6.865 -5.602 1.00 93.44 104 TYR A N 1
ATOM 868 C CA . TYR A 1 104 ? -6.791 -6.251 -4.320 1.00 93.44 104 TYR A CA 1
ATOM 869 C C . TYR A 1 104 ? -8.091 -5.798 -3.678 1.00 93.44 104 TYR A C 1
ATOM 871 O O . TYR A 1 104 ? -8.933 -5.164 -4.317 1.00 93.44 104 TYR A O 1
ATOM 879 N N . ILE A 1 105 ? -8.239 -6.108 -2.397 1.00 93.88 105 ILE A N 1
ATOM 880 C CA . ILE A 1 105 ? -9.411 -5.758 -1.600 1.00 93.88 105 ILE A CA 1
ATOM 881 C C . ILE A 1 105 ? -8.933 -4.926 -0.407 1.00 93.88 105 ILE A C 1
ATOM 883 O O . ILE A 1 105 ? -8.114 -5.376 0.396 1.00 93.88 105 ILE A O 1
ATOM 887 N N . LEU A 1 106 ? -9.443 -3.703 -0.292 1.00 95.62 106 LEU A N 1
ATOM 888 C CA . LEU A 1 106 ? -9.242 -2.819 0.852 1.00 95.62 106 LEU A CA 1
ATOM 889 C C . LEU A 1 106 ? -10.453 -2.900 1.760 1.00 95.62 106 LEU A C 1
ATOM 891 O O . LEU A 1 106 ? -11.568 -2.654 1.308 1.00 95.62 106 LEU A O 1
ATOM 895 N N . GLU A 1 107 ? -10.236 -3.180 3.040 1.00 94.38 107 GLU A N 1
ATOM 896 C CA . GLU A 1 107 ? -11.295 -3.188 4.047 1.00 94.38 107 GLU A CA 1
ATOM 897 C C . GLU A 1 107 ? -10.856 -2.405 5.284 1.00 94.38 107 GLU A C 1
ATOM 899 O O . GLU A 1 107 ? -9.903 -2.790 5.960 1.00 94.38 107 GLU A O 1
ATOM 904 N N . LEU A 1 108 ? -11.561 -1.322 5.618 1.00 93.06 108 LEU A N 1
ATOM 905 C CA . LEU A 1 108 ? -11.425 -0.671 6.922 1.00 93.06 108 LEU A CA 1
ATOM 906 C C . LEU A 1 108 ? -12.480 -1.255 7.855 1.00 93.06 108 LEU A C 1
ATOM 908 O O . LEU A 1 108 ? -13.675 -1.160 7.576 1.00 93.06 108 LEU A O 1
ATOM 912 N N . MET A 1 109 ? -12.054 -1.827 8.974 1.00 89.06 109 MET A N 1
ATOM 913 C CA . MET A 1 109 ? -12.966 -2.434 9.941 1.00 89.06 109 MET A CA 1
ATOM 914 C C . MET A 1 109 ? -12.527 -2.185 11.379 1.00 89.06 109 MET A C 1
ATOM 916 O O . MET A 1 109 ? -11.332 -2.110 11.668 1.00 89.06 109 MET A O 1
ATOM 920 N N . VAL A 1 110 ? -13.498 -2.108 12.288 1.00 84.19 110 VAL A N 1
ATOM 921 C CA . VAL A 1 110 ? -13.259 -2.179 13.737 1.00 84.19 110 VAL A CA 1
ATOM 922 C C . VAL A 1 110 ? -13.075 -3.649 14.109 1.00 84.19 110 VAL A C 1
ATOM 924 O O . VAL A 1 110 ? -14.001 -4.451 13.951 1.00 84.19 110 VAL A O 1
ATOM 927 N N . ARG A 1 111 ? -11.881 -4.043 14.568 1.00 71.75 111 ARG A N 1
ATOM 928 C CA . ARG A 1 111 ? -11.631 -5.445 14.938 1.00 71.75 111 ARG A CA 1
ATOM 929 C C . ARG A 1 111 ? -12.121 -5.745 16.352 1.00 71.75 111 ARG A C 1
ATOM 931 O O . ARG A 1 111 ? -11.792 -5.051 17.304 1.00 71.75 111 ARG A O 1
ATOM 938 N N . SER A 1 112 ? -12.876 -6.836 16.485 1.00 57.91 112 SER A N 1
ATOM 939 C CA . SER A 1 112 ? -13.434 -7.313 17.761 1.00 57.91 112 SER A CA 1
ATOM 940 C C . SER A 1 112 ? -12.480 -8.198 18.571 1.00 57.91 112 SER A C 1
ATOM 942 O O . SER A 1 112 ? -12.885 -8.763 19.579 1.00 57.91 112 SER A O 1
ATOM 944 N N . GLN A 1 113 ? -11.262 -8.419 18.082 1.00 61.53 113 GLN A N 1
ATOM 945 C CA . GLN A 1 113 ? -10.217 -9.184 18.757 1.00 61.53 113 GLN A CA 1
ATOM 946 C C . GLN A 1 113 ? -9.027 -8.266 18.979 1.00 61.53 113 GLN A C 1
ATOM 948 O O . GLN A 1 113 ? -8.797 -7.353 18.183 1.00 61.53 113 GLN A O 1
ATOM 953 N N . GLU A 1 114 ? -8.281 -8.522 20.048 1.00 59.50 114 GLU A N 1
ATOM 954 C CA . GLU A 1 114 ? -7.067 -7.784 20.351 1.00 59.50 114 GLU A CA 1
ATOM 955 C C . GLU A 1 114 ? -6.074 -7.921 19.190 1.00 59.50 114 GLU A C 1
ATOM 957 O O . GLU A 1 114 ? -5.618 -9.015 18.850 1.00 59.50 114 GLU A O 1
ATOM 962 N N . PHE A 1 115 ? -5.778 -6.802 18.532 1.00 62.53 115 PHE A N 1
ATOM 963 C CA . PHE A 1 115 ? -4.850 -6.748 17.412 1.00 62.53 115 PHE A CA 1
ATOM 964 C C . PHE A 1 115 ? -3.733 -5.773 17.769 1.00 62.53 115 PHE A C 1
ATOM 966 O O . PHE A 1 115 ? -4.002 -4.643 18.157 1.00 62.53 115 PHE A O 1
ATOM 973 N N . LEU A 1 116 ? -2.478 -6.238 17.725 1.00 60.53 116 LEU A N 1
ATOM 974 C CA . LEU A 1 116 ? -1.291 -5.462 18.130 1.00 60.53 116 LEU A CA 1
ATOM 975 C C . LEU A 1 116 ? -1.416 -4.809 19.532 1.00 60.53 116 LEU A C 1
ATOM 977 O O . LEU A 1 116 ? -0.800 -3.776 19.786 1.00 60.53 116 LEU A O 1
ATOM 981 N N . GLY A 1 117 ? -2.188 -5.428 20.438 1.00 56.81 117 GLY A N 1
ATOM 982 C CA . GLY A 1 117 ? -2.338 -5.025 21.843 1.00 56.81 117 GLY A CA 1
ATOM 983 C C . GLY A 1 117 ? -3.558 -4.154 22.172 1.00 56.81 117 GLY A C 1
ATOM 984 O O . GLY A 1 117 ? -3.598 -3.585 23.262 1.00 56.81 117 GLY A O 1
ATOM 985 N N . LYS A 1 118 ? -4.526 -3.974 21.251 1.00 63.72 118 LYS A N 1
ATOM 986 C CA . LYS A 1 118 ? -5.770 -3.222 21.526 1.00 63.72 118 LYS A CA 1
ATOM 987 C C . LYS A 1 118 ? -7.021 -3.880 20.940 1.00 63.72 118 LYS A C 1
ATOM 989 O O . LYS A 1 118 ? -7.080 -4.200 19.755 1.00 63.72 118 LYS A O 1
ATOM 994 N N . LEU A 1 119 ? -8.042 -4.056 21.779 1.00 65.81 119 LEU A N 1
ATOM 995 C CA . LEU A 1 119 ? -9.404 -4.428 21.380 1.00 65.81 119 LEU A CA 1
ATOM 996 C C . LEU A 1 119 ? -10.125 -3.222 20.762 1.00 65.81 119 LEU A C 1
ATOM 998 O O . LEU A 1 119 ? -9.972 -2.099 21.238 1.00 65.81 119 LEU A O 1
ATOM 1002 N N . GLY A 1 120 ? -10.920 -3.450 19.714 1.00 70.88 120 GLY A N 1
ATOM 1003 C CA . GLY A 1 120 ? -11.728 -2.395 19.093 1.00 70.88 120 GLY A CA 1
ATOM 1004 C C . GLY A 1 120 ? -10.938 -1.418 18.218 1.00 70.88 120 GLY A C 1
ATOM 1005 O O . GLY A 1 120 ? -11.465 -0.371 17.850 1.00 70.88 120 GLY A O 1
ATOM 1006 N N . GLU A 1 121 ? -9.682 -1.718 17.868 1.00 80.88 121 GLU A N 1
ATOM 1007 C CA . GLU A 1 121 ? -8.899 -0.844 16.994 1.00 80.88 121 GLU A CA 1
ATOM 1008 C C . GLU A 1 121 ? -9.406 -0.913 15.541 1.00 80.88 121 GLU A C 1
ATOM 1010 O O . GLU A 1 121 ? -9.573 -1.991 14.956 1.00 80.88 121 GLU A O 1
ATOM 1015 N N . MET A 1 122 ? -9.629 0.257 14.931 1.00 87.56 122 MET A N 1
ATOM 1016 C CA . MET A 1 122 ? -9.851 0.361 13.489 1.00 87.56 122 MET A CA 1
ATOM 1017 C C . MET A 1 122 ? -8.575 -0.012 12.740 1.00 87.56 122 ME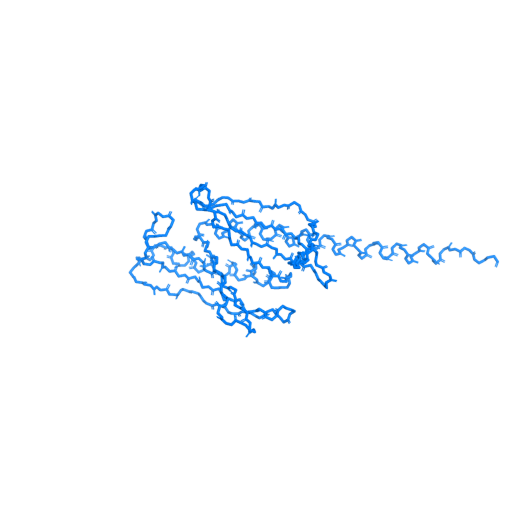T A C 1
ATOM 1019 O O . MET A 1 122 ? -7.521 0.591 12.942 1.00 87.56 122 MET A O 1
ATOM 1023 N N . THR A 1 123 ? -8.679 -0.982 11.840 1.00 89.44 123 THR A N 1
ATOM 1024 C CA . THR A 1 123 ? -7.551 -1.502 11.066 1.00 89.44 123 THR A CA 1
ATOM 1025 C C . THR A 1 123 ? -7.924 -1.555 9.592 1.00 89.44 123 THR A C 1
ATOM 1027 O O . THR A 1 123 ? -8.994 -2.053 9.233 1.00 89.44 123 THR A O 1
ATOM 1030 N N . LEU A 1 124 ? -7.033 -1.056 8.739 1.00 92.19 124 LEU A N 1
ATOM 1031 C CA . LEU A 1 124 ? -7.087 -1.277 7.301 1.00 92.19 124 LEU A CA 1
ATOM 1032 C C . LEU A 1 124 ? -6.483 -2.642 6.981 1.00 92.19 124 LEU A C 1
ATOM 1034 O O . LEU A 1 124 ? -5.345 -2.929 7.352 1.00 92.19 124 LEU A O 1
ATOM 1038 N N . CYS A 1 125 ? -7.241 -3.459 6.267 1.00 91.75 125 CYS A N 1
ATOM 1039 C CA . CYS A 1 125 ? -6.797 -4.713 5.688 1.00 91.75 125 CYS A CA 1
ATOM 1040 C C . CYS A 1 125 ? -6.549 -4.488 4.193 1.00 91.75 125 CYS A C 1
ATOM 1042 O O . CYS A 1 125 ? -7.453 -4.033 3.494 1.00 91.75 125 CYS A O 1
ATOM 1044 N N . ILE A 1 126 ? -5.348 -4.806 3.713 1.00 92.88 126 ILE A N 1
ATOM 1045 C CA . ILE A 1 126 ? -5.036 -4.866 2.280 1.00 92.88 126 ILE A CA 1
ATOM 1046 C C . ILE A 1 126 ? -4.863 -6.335 1.936 1.00 92.88 126 ILE A C 1
ATOM 1048 O O . ILE A 1 126 ? -3.961 -7.001 2.441 1.00 92.88 126 ILE A O 1
ATOM 1052 N N . ILE A 1 127 ? -5.765 -6.842 1.120 1.00 90.62 127 ILE A N 1
ATOM 1053 C CA . ILE A 1 127 ? -5.821 -8.235 0.710 1.00 90.62 127 ILE A CA 1
ATOM 1054 C C . ILE A 1 127 ? -5.371 -8.301 -0.743 1.00 90.62 127 ILE A C 1
ATOM 1056 O O . ILE A 1 127 ? -5.918 -7.575 -1.562 1.00 90.62 127 ILE A O 1
ATOM 1060 N N . GLU A 1 128 ? -4.425 -9.176 -1.053 1.00 91.88 128 GLU A N 1
ATOM 1061 C CA . GLU A 1 128 ? -4.043 -9.551 -2.415 1.00 91.88 128 GLU A CA 1
ATOM 1062 C C . GLU A 1 128 ? -4.503 -10.990 -2.669 1.00 91.88 128 GLU A C 1
ATOM 1064 O O . GLU A 1 128 ? -4.192 -11.887 -1.878 1.00 91.88 128 GLU A O 1
ATOM 1069 N N . GLU A 1 129 ? -5.258 -11.197 -3.745 1.00 89.50 129 GLU A N 1
ATOM 1070 C CA . GLU A 1 129 ? -5.776 -12.491 -4.190 1.00 89.50 129 GLU A CA 1
ATOM 1071 C C . GLU A 1 129 ? -5.427 -12.720 -5.664 1.00 89.50 129 GLU A C 1
ATOM 1073 O O . GLU A 1 129 ? -5.743 -11.906 -6.535 1.00 89.50 129 GLU A O 1
ATOM 1078 N N . SER A 1 130 ? -4.829 -13.873 -5.961 1.00 85.50 130 SER A N 1
ATOM 1079 C CA . SER A 1 130 ? -4.566 -14.287 -7.339 1.00 85.50 130 SER A CA 1
ATOM 1080 C C . SER A 1 130 ? -5.852 -14.779 -7.999 1.00 85.50 130 SER A C 1
ATOM 1082 O O . SER A 1 130 ? -6.521 -15.670 -7.469 1.00 85.50 130 SER A O 1
ATOM 1084 N N . ILE A 1 131 ? -6.174 -14.283 -9.199 1.00 80.75 131 ILE A N 1
ATOM 1085 C CA . ILE A 1 131 ? -7.328 -14.789 -9.966 1.00 80.75 131 ILE A CA 1
ATOM 1086 C C . ILE A 1 131 ? -7.145 -16.263 -10.335 1.00 80.75 131 ILE A C 1
ATOM 1088 O O . ILE A 1 131 ? -8.104 -17.035 -10.307 1.00 80.75 131 ILE A O 1
ATOM 1092 N N . ASN A 1 132 ? -5.908 -16.654 -10.643 1.00 78.94 132 ASN A N 1
ATOM 1093 C CA . ASN A 1 132 ? -5.573 -18.006 -11.088 1.00 78.94 132 ASN A CA 1
ATOM 1094 C C . ASN A 1 132 ? -5.440 -19.002 -9.928 1.00 78.94 132 ASN A C 1
ATOM 1096 O O . ASN A 1 132 ? -5.426 -20.207 -10.155 1.00 78.94 132 ASN A O 1
ATOM 1100 N N . ASP A 1 133 ? -5.324 -18.511 -8.693 1.00 80.00 133 ASP A N 1
ATOM 1101 C CA . ASP A 1 133 ? -5.179 -19.337 -7.497 1.00 80.00 133 ASP A CA 1
ATOM 1102 C C . ASP A 1 133 ? -5.811 -18.630 -6.292 1.00 80.00 133 ASP A C 1
ATOM 1104 O O . ASP A 1 133 ? -5.129 -17.994 -5.486 1.00 80.00 133 ASP A O 1
ATOM 1108 N N . LYS A 1 134 ? -7.137 -18.768 -6.160 1.00 72.62 134 LYS A N 1
ATOM 1109 C CA . LYS A 1 134 ? -7.922 -18.162 -5.069 1.00 72.62 134 LYS A CA 1
ATOM 1110 C C . LYS A 1 134 ? -7.535 -18.670 -3.673 1.00 72.62 134 LYS A C 1
ATOM 1112 O O . LYS A 1 134 ? -8.022 -18.136 -2.680 1.00 72.62 134 LYS A O 1
ATOM 1117 N N . THR A 1 135 ? -6.689 -19.700 -3.574 1.00 70.19 135 THR A N 1
ATOM 1118 C CA . THR A 1 135 ? -6.202 -20.211 -2.284 1.00 70.19 135 THR A CA 1
ATOM 1119 C C . THR A 1 135 ? -5.035 -19.391 -1.738 1.00 70.19 135 THR A C 1
ATOM 1121 O O . THR A 1 135 ? -4.819 -19.356 -0.524 1.00 70.19 135 THR A O 1
ATOM 1124 N N . LYS A 1 136 ? -4.310 -18.674 -2.608 1.00 71.44 136 LYS A N 1
ATOM 1125 C CA . LYS A 1 136 ? -3.231 -17.772 -2.209 1.00 71.44 136 LYS A CA 1
ATOM 1126 C C . LYS A 1 136 ? -3.782 -16.383 -1.950 1.00 71.44 136 LYS A C 1
ATOM 1128 O O . LYS A 1 136 ? -4.093 -15.632 -2.872 1.00 71.44 136 LYS A O 1
ATOM 1133 N N . LYS A 1 137 ? -3.855 -16.056 -0.663 1.00 84.44 137 LYS A N 1
ATOM 1134 C CA . LYS A 1 137 ? -4.258 -14.748 -0.167 1.00 84.44 137 LYS A CA 1
ATOM 1135 C C . LYS A 1 137 ? -3.183 -14.191 0.754 1.00 84.44 137 LYS A C 1
ATOM 1137 O O . LYS A 1 137 ? -2.890 -14.790 1.790 1.00 84.44 137 LYS A O 1
ATOM 1142 N N . THR A 1 138 ? -2.642 -13.029 0.409 1.00 87.06 138 THR A N 1
ATOM 1143 C CA . THR A 1 138 ? -1.762 -12.270 1.306 1.00 87.06 138 THR A CA 1
ATOM 1144 C C . THR A 1 138 ? -2.582 -11.168 1.957 1.00 87.06 138 THR A C 1
ATOM 1146 O O . THR A 1 138 ? -3.288 -10.434 1.270 1.00 87.06 138 THR A O 1
ATOM 1149 N N . VAL A 1 139 ? -2.523 -11.049 3.286 1.00 87.44 139 VAL A N 1
ATOM 1150 C CA . VAL A 1 139 ? -3.273 -10.021 4.020 1.00 87.44 139 VAL A CA 1
ATOM 1151 C C . VAL A 1 139 ? -2.325 -9.170 4.845 1.00 87.44 139 VAL A C 1
ATOM 1153 O O . VAL A 1 139 ? -1.629 -9.666 5.728 1.00 87.44 139 VAL A O 1
ATOM 1156 N N . PHE A 1 140 ? -2.349 -7.874 4.571 1.00 89.06 140 PHE A N 1
ATOM 1157 C CA . PHE A 1 140 ? -1.649 -6.840 5.312 1.00 89.06 140 PHE A CA 1
ATOM 1158 C C . PHE A 1 140 ? -2.603 -6.120 6.239 1.00 89.06 140 PHE A C 1
ATOM 1160 O O . PHE A 1 140 ? -3.746 -5.847 5.878 1.00 89.06 140 PHE A O 1
ATOM 1167 N N . PHE A 1 141 ? -2.104 -5.752 7.412 1.00 87.62 141 PHE A N 1
ATOM 1168 C CA . PHE A 1 141 ? -2.888 -5.038 8.406 1.00 87.62 141 PHE A CA 1
ATOM 1169 C C . PHE A 1 141 ? -2.174 -3.765 8.810 1.00 87.62 141 PHE A C 1
ATOM 1171 O O . PHE A 1 141 ? -1.059 -3.831 9.314 1.00 87.62 141 PHE A O 1
ATOM 1178 N N . ILE A 1 142 ? -2.835 -2.625 8.645 1.00 90.38 142 ILE A N 1
ATOM 1179 C CA . ILE A 1 142 ? -2.312 -1.317 9.026 1.00 90.38 142 ILE A CA 1
ATOM 1180 C C . ILE A 1 142 ? -3.300 -0.684 10.007 1.00 90.38 142 ILE A C 1
ATOM 1182 O O . ILE A 1 142 ? -4.423 -0.354 9.619 1.00 90.38 142 ILE A O 1
ATOM 1186 N N . PRO A 1 143 ? -2.921 -0.510 11.280 1.00 89.25 143 PRO A N 1
ATOM 1187 C CA . PRO A 1 143 ? -3.767 0.171 12.255 1.00 89.25 143 PRO A CA 1
ATOM 1188 C C . PRO A 1 143 ? -4.051 1.614 11.854 1.00 89.25 143 PRO A C 1
ATOM 1190 O O . PRO A 1 143 ? -3.208 2.256 11.224 1.00 89.25 143 PRO A O 1
ATOM 1193 N N . SER A 1 144 ? -5.198 2.152 12.266 1.00 90.25 144 SER A N 1
ATOM 1194 C CA . SER A 1 144 ? -5.669 3.486 11.866 1.00 90.25 144 SER A CA 1
ATOM 1195 C C . SER A 1 144 ? -4.628 4.592 12.049 1.00 90.25 144 SER A C 1
ATOM 1197 O O . SER A 1 144 ? -4.422 5.406 11.152 1.00 90.25 144 SER A O 1
ATOM 1199 N N . LYS A 1 145 ? -3.888 4.576 13.162 1.00 89.81 145 LYS A N 1
ATOM 1200 C CA . LYS A 1 145 ? -2.821 5.551 13.444 1.00 89.81 145 LYS A CA 1
ATOM 1201 C C . LYS A 1 145 ? -1.612 5.430 12.505 1.00 89.81 145 LYS A C 1
ATOM 1203 O O . LYS A 1 145 ? -0.883 6.401 12.321 1.00 89.81 145 LYS A O 1
ATOM 1208 N N . GLY A 1 146 ? -1.384 4.255 11.918 1.00 92.75 146 GLY A N 1
ATOM 1209 C CA . GLY A 1 146 ? -0.325 4.002 10.939 1.00 92.75 146 GLY A CA 1
ATOM 1210 C C . GLY A 1 146 ? -0.707 4.391 9.509 1.00 92.75 146 GLY A C 1
ATOM 1211 O O . GLY A 1 146 ? 0.181 4.620 8.688 1.00 92.75 146 GLY A O 1
ATOM 1212 N N . ILE A 1 147 ? -2.002 4.522 9.204 1.00 94.75 147 ILE A N 1
ATOM 1213 C CA . ILE A 1 147 ? -2.505 4.798 7.849 1.00 94.75 147 ILE A CA 1
ATOM 1214 C C . ILE A 1 147 ? -2.005 6.145 7.292 1.00 94.75 147 ILE A C 1
ATOM 1216 O O . ILE A 1 147 ? -1.509 6.147 6.164 1.00 94.75 147 ILE A O 1
ATOM 1220 N N . PRO A 1 148 ? -2.019 7.274 8.034 1.00 95.62 148 PRO A N 1
ATOM 1221 C CA . PRO A 1 148 ? -1.454 8.534 7.535 1.00 95.62 148 PRO A CA 1
ATOM 1222 C C . PRO A 1 148 ? 0.049 8.449 7.240 1.00 95.62 148 PRO A C 1
ATOM 1224 O O . PRO A 1 148 ? 0.539 9.029 6.269 1.00 95.62 148 PRO A O 1
ATOM 1227 N N . ILE A 1 149 ? 0.793 7.699 8.060 1.00 95.75 149 ILE A N 1
ATOM 1228 C CA . ILE A 1 149 ? 2.229 7.478 7.852 1.00 95.75 149 ILE A CA 1
ATOM 1229 C C . ILE A 1 149 ? 2.429 6.661 6.576 1.00 95.75 149 ILE A C 1
ATOM 1231 O O . ILE A 1 149 ? 3.215 7.062 5.718 1.00 95.75 149 ILE A O 1
ATOM 1235 N N . PHE A 1 150 ? 1.686 5.565 6.423 1.00 96.31 150 PHE A N 1
ATOM 1236 C CA . PHE A 1 150 ? 1.722 4.718 5.237 1.00 96.31 150 PHE A CA 1
ATOM 1237 C C . PHE A 1 150 ? 1.386 5.501 3.963 1.00 96.31 150 PHE A C 1
ATOM 1239 O O . PHE A 1 150 ? 2.161 5.453 3.010 1.00 96.31 150 PHE A O 1
ATOM 1246 N N . GLN A 1 151 ? 0.317 6.305 3.974 1.00 97.44 151 GLN A N 1
ATOM 1247 C CA . GLN A 1 151 ? -0.052 7.190 2.865 1.00 97.44 151 GLN A CA 1
ATOM 1248 C C . GLN A 1 151 ? 1.102 8.127 2.488 1.00 97.44 151 GLN A C 1
ATOM 1250 O O . GLN A 1 151 ? 1.476 8.224 1.317 1.00 97.44 151 GLN A O 1
ATOM 1255 N N . LYS A 1 152 ? 1.717 8.785 3.479 1.00 97.44 152 LYS A N 1
ATOM 1256 C CA . LYS A 1 152 ? 2.868 9.668 3.253 1.00 97.44 152 LYS A CA 1
ATOM 1257 C C . LYS A 1 152 ? 4.047 8.910 2.639 1.00 97.44 152 LYS A C 1
ATOM 1259 O O . LYS A 1 152 ? 4.654 9.407 1.693 1.00 97.44 152 LYS A O 1
ATOM 1264 N N . LYS A 1 153 ? 4.380 7.716 3.145 1.00 97.25 153 LYS A N 1
ATOM 1265 C CA . LYS A 1 153 ? 5.487 6.904 2.607 1.00 97.25 153 LYS A CA 1
ATOM 1266 C C . LYS A 1 153 ? 5.200 6.411 1.186 1.00 97.25 153 LYS A C 1
ATOM 1268 O O . LYS A 1 153 ? 6.094 6.470 0.347 1.00 97.25 153 LYS A O 1
ATOM 1273 N N . LEU A 1 154 ? 3.968 5.996 0.895 1.00 97.38 154 LEU A N 1
ATOM 1274 C CA . LEU A 1 154 ? 3.543 5.595 -0.447 1.00 97.38 154 LEU A CA 1
ATOM 1275 C C . LEU A 1 154 ? 3.631 6.767 -1.434 1.00 97.38 154 LEU A C 1
ATOM 1277 O O . LEU A 1 154 ? 4.164 6.608 -2.529 1.00 97.38 154 LEU A O 1
ATOM 1281 N N . SER A 1 155 ? 3.210 7.966 -1.021 1.00 97.88 155 SER A N 1
ATOM 1282 C CA . SER A 1 155 ? 3.361 9.185 -1.823 1.00 97.88 155 SER A CA 1
ATOM 1283 C C . SER A 1 155 ? 4.828 9.486 -2.153 1.00 97.88 155 SER A C 1
ATOM 1285 O O . SER A 1 155 ? 5.141 9.800 -3.299 1.00 97.88 155 SER A O 1
ATOM 1287 N N . MET A 1 156 ? 5.746 9.324 -1.191 1.00 97.31 156 MET A N 1
ATOM 1288 C CA . MET A 1 156 ? 7.186 9.485 -1.444 1.00 97.31 156 MET A CA 1
ATOM 1289 C C . MET A 1 156 ? 7.700 8.489 -2.490 1.00 97.31 156 MET A C 1
ATOM 1291 O O . MET A 1 156 ? 8.441 8.878 -3.388 1.00 97.31 156 MET A O 1
ATOM 1295 N N . ILE A 1 157 ? 7.289 7.222 -2.400 1.00 96.94 157 ILE A N 1
ATOM 1296 C CA . ILE A 1 157 ? 7.650 6.181 -3.371 1.00 96.94 157 ILE A CA 1
ATOM 1297 C C . ILE A 1 157 ? 7.145 6.523 -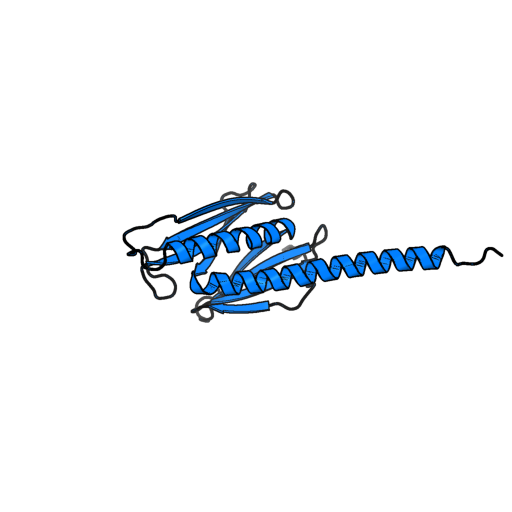4.777 1.00 96.94 157 ILE A C 1
ATOM 1299 O O . ILE A 1 157 ? 7.904 6.443 -5.741 1.00 96.94 157 ILE A O 1
ATOM 1303 N N . LEU A 1 158 ? 5.891 6.956 -4.897 1.00 96.69 158 LEU A N 1
ATOM 1304 C CA . LEU A 1 158 ? 5.301 7.337 -6.181 1.00 96.69 158 LEU A CA 1
ATOM 1305 C C . LEU A 1 158 ? 5.958 8.587 -6.776 1.00 96.69 158 LEU A C 1
ATOM 1307 O O . LEU A 1 158 ? 6.162 8.653 -7.986 1.00 96.69 158 LEU A O 1
ATOM 1311 N N . LYS A 1 159 ? 6.387 9.532 -5.933 1.00 96.31 159 LYS A N 1
ATOM 1312 C CA . LYS A 1 159 ? 7.150 10.701 -6.380 1.00 96.31 159 LYS A CA 1
ATOM 1313 C C . LYS A 1 159 ? 8.492 10.307 -7.007 1.00 96.31 159 LYS A C 1
ATOM 1315 O O . LYS A 1 159 ? 8.833 10.834 -8.060 1.00 96.31 159 LYS A O 1
ATOM 1320 N N . ILE A 1 160 ? 9.213 9.348 -6.413 1.00 95.06 160 ILE A N 1
ATOM 1321 C CA . ILE A 1 160 ? 10.475 8.826 -6.977 1.00 95.06 160 ILE A CA 1
ATOM 1322 C C . ILE A 1 160 ? 10.234 8.222 -8.368 1.00 95.06 160 ILE A C 1
ATOM 1324 O O . ILE A 1 160 ? 11.042 8.408 -9.278 1.00 95.06 160 ILE A O 1
ATOM 1328 N N . TYR A 1 161 ? 9.120 7.509 -8.551 1.00 95.12 161 TYR A N 1
ATOM 1329 C CA . TYR A 1 161 ? 8.750 6.966 -9.857 1.00 95.12 161 TYR A CA 1
ATOM 1330 C C . TYR A 1 161 ? 8.483 8.076 -10.885 1.00 95.12 161 TYR A C 1
ATOM 1332 O O . TYR A 1 161 ? 9.035 8.038 -11.985 1.00 95.12 161 TYR A O 1
ATOM 1340 N N . ASP A 1 162 ? 7.686 9.086 -10.527 1.00 93.88 162 ASP A N 1
ATOM 1341 C CA . ASP A 1 162 ? 7.355 10.187 -11.438 1.00 93.88 162 ASP A CA 1
ATOM 1342 C C . ASP A 1 162 ? 8.600 11.017 -11.816 1.00 93.88 162 ASP A C 1
ATOM 1344 O O . ASP A 1 162 ? 8.746 11.439 -12.966 1.00 93.88 162 ASP A O 1
ATOM 1348 N N . GLU A 1 163 ? 9.529 11.228 -10.877 1.00 92.75 163 GLU A N 1
ATOM 1349 C CA . GLU A 1 163 ? 10.824 11.878 -11.131 1.00 92.75 163 GLU A CA 1
ATOM 1350 C C . GLU A 1 163 ? 11.673 11.081 -12.129 1.00 92.75 163 GLU A C 1
ATOM 1352 O O . GLU A 1 163 ? 12.273 11.657 -13.041 1.00 92.75 163 GLU A O 1
ATOM 1357 N N . ARG A 1 164 ? 11.663 9.749 -12.020 1.00 88.31 164 ARG A N 1
ATOM 1358 C CA . ARG A 1 164 ? 12.371 8.866 -12.952 1.00 88.31 164 ARG A CA 1
ATOM 1359 C C . ARG A 1 164 ? 11.812 8.963 -14.371 1.00 88.31 164 ARG A C 1
ATOM 1361 O O . ARG A 1 164 ? 12.583 9.160 -15.305 1.00 88.31 164 ARG A O 1
ATOM 1368 N N . LEU A 1 165 ? 10.486 8.919 -14.528 1.00 87.44 165 LEU A N 1
ATOM 1369 C CA . LEU A 1 165 ? 9.845 9.060 -15.841 1.00 87.44 165 LEU A CA 1
ATOM 1370 C C . LEU A 1 165 ? 10.196 10.387 -16.528 1.00 87.44 165 LEU A C 1
ATOM 1372 O O . LEU A 1 165 ? 10.357 10.427 -17.748 1.00 87.44 165 LEU A O 1
ATOM 1376 N N . LYS A 1 166 ? 10.312 11.478 -15.761 1.00 88.06 166 LYS A N 1
ATOM 1377 C CA . LYS A 1 166 ? 10.747 12.778 -16.295 1.00 88.06 166 LYS A CA 1
ATOM 1378 C C . LYS A 1 166 ? 12.196 12.729 -16.779 1.00 88.06 166 LYS A C 1
ATOM 1380 O O . LYS A 1 166 ? 12.481 13.213 -17.869 1.00 88.06 166 LYS A O 1
ATOM 1385 N N . SER A 1 167 ? 13.096 12.118 -16.007 1.00 78.56 167 SER A N 1
ATOM 1386 C CA . SER A 1 167 ? 14.505 11.986 -16.395 1.00 78.56 167 SER A CA 1
ATOM 1387 C C . SER A 1 167 ? 14.688 11.140 -17.654 1.00 78.56 167 SER A C 1
ATOM 1389 O O . SER A 1 167 ? 15.513 11.490 -18.496 1.00 78.56 167 SER A O 1
ATOM 1391 N N . ASP A 1 168 ? 13.930 10.053 -17.797 1.00 77.31 168 ASP A N 1
ATOM 1392 C CA . ASP A 1 168 ? 14.027 9.193 -18.977 1.00 77.31 168 ASP A CA 1
ATOM 1393 C C . ASP A 1 168 ? 13.549 9.946 -20.227 1.00 77.31 168 ASP A C 1
ATOM 1395 O O . ASP A 1 168 ? 14.246 9.955 -21.239 1.00 77.31 168 ASP A O 1
ATOM 1399 N N . LYS A 1 169 ? 12.434 10.688 -20.141 1.00 76.56 169 LYS A N 1
ATOM 1400 C CA . LYS A 1 169 ? 11.959 11.553 -21.239 1.00 76.56 169 LYS A CA 1
ATOM 1401 C C . LYS A 1 169 ? 12.985 12.611 -21.647 1.00 76.56 169 LYS A C 1
ATOM 1403 O O . LYS A 1 169 ? 13.197 12.816 -22.840 1.00 76.56 169 LYS A O 1
ATOM 1408 N N . ASN A 1 170 ? 13.637 13.246 -20.674 1.00 73.62 170 ASN A N 1
ATOM 1409 C CA . ASN A 1 170 ? 14.659 14.258 -20.942 1.00 73.62 170 ASN A CA 1
ATOM 1410 C C . ASN A 1 170 ? 15.896 13.656 -21.628 1.00 73.62 170 ASN A C 1
ATOM 1412 O O . ASN A 1 170 ? 16.433 14.270 -22.547 1.00 73.62 170 ASN A O 1
ATOM 1416 N N . ARG A 1 171 ? 16.316 12.444 -21.233 1.00 66.12 171 ARG A N 1
ATOM 1417 C CA . ARG A 1 171 ? 17.411 11.721 -21.902 1.00 66.12 171 ARG A CA 1
ATOM 1418 C C . ARG A 1 171 ? 17.090 11.424 -23.363 1.00 66.12 171 ARG A C 1
ATOM 1420 O O . ARG A 1 171 ? 17.907 11.726 -24.225 1.00 66.12 171 ARG A O 1
ATOM 1427 N N . TYR A 1 172 ? 15.895 10.908 -23.649 1.00 61.25 172 TYR A N 1
ATOM 1428 C CA . TYR A 1 172 ? 15.482 10.652 -25.031 1.00 61.25 172 TYR A CA 1
ATOM 1429 C C . TYR A 1 172 ? 15.413 11.936 -25.868 1.00 61.25 172 TYR A C 1
ATOM 1431 O O . TYR A 1 172 ? 15.844 11.930 -27.015 1.00 61.25 172 TYR A O 1
ATOM 1439 N N . GLN A 1 173 ? 14.917 13.048 -25.314 1.00 65.44 173 GLN A N 1
ATOM 1440 C CA . GLN A 1 173 ? 14.900 14.327 -26.034 1.00 65.44 173 GLN A CA 1
ATOM 1441 C C . GLN A 1 173 ? 16.314 14.825 -26.364 1.00 65.44 173 GLN A C 1
ATOM 1443 O O . GLN A 1 173 ? 16.548 15.242 -27.492 1.00 65.44 173 GLN A O 1
ATOM 1448 N N . GLN A 1 174 ? 17.266 14.727 -25.431 1.00 62.22 174 GLN A N 1
ATOM 1449 C CA . GLN A 1 174 ? 18.657 15.118 -25.684 1.00 62.22 174 GLN A CA 1
ATOM 1450 C C . GLN A 1 174 ? 19.335 14.238 -26.741 1.00 62.22 174 GLN A C 1
ATOM 1452 O O . GLN A 1 174 ? 19.975 14.784 -27.637 1.00 62.22 174 GLN A O 1
ATOM 1457 N N . GLU A 1 175 ? 19.149 12.913 -26.687 1.00 62.66 175 GLU A N 1
ATOM 1458 C CA . GLU A 1 175 ? 19.690 11.969 -27.683 1.00 62.66 175 GLU A CA 1
ATOM 1459 C C . GLU A 1 175 ? 19.125 12.211 -29.096 1.00 62.66 175 GLU A C 1
ATOM 1461 O O . GLU A 1 175 ? 19.815 11.968 -30.087 1.00 62.66 175 GLU A O 1
ATOM 1466 N N . VAL A 1 176 ? 17.889 12.714 -29.211 1.00 61.03 176 VAL A N 1
ATOM 1467 C CA . VAL A 1 176 ? 17.306 13.131 -30.497 1.00 61.03 176 VAL A CA 1
ATOM 1468 C C . VAL A 1 176 ? 17.924 14.444 -30.980 1.00 61.03 176 VAL A C 1
ATOM 1470 O O . VAL A 1 176 ? 18.303 14.527 -32.145 1.00 61.03 176 VAL A O 1
ATOM 1473 N N . THR A 1 177 ? 18.096 15.442 -30.108 1.00 60.81 177 THR A N 1
ATOM 1474 C CA . THR A 1 177 ? 18.718 16.725 -30.484 1.00 60.81 177 THR A CA 1
ATOM 1475 C C . THR A 1 177 ? 20.167 16.547 -30.947 1.00 60.81 177 THR A C 1
ATOM 1477 O O . THR A 1 177 ? 20.561 17.150 -31.939 1.00 60.81 177 THR A O 1
ATOM 1480 N N . THR A 1 178 ? 20.947 15.663 -30.307 1.00 58.56 178 THR A N 1
ATOM 1481 C CA . THR A 1 178 ? 22.365 15.461 -30.678 1.00 58.56 178 THR A CA 1
ATOM 1482 C C . THR A 1 178 ? 22.544 14.780 -32.039 1.00 58.56 178 THR A C 1
ATOM 1484 O O . THR A 1 178 ? 23.559 14.989 -32.690 1.00 58.56 178 THR A O 1
ATOM 1487 N N . LYS A 1 179 ? 21.566 13.989 -32.501 1.00 58.09 179 LYS A N 1
ATOM 1488 C CA . LYS A 1 179 ? 21.610 13.325 -33.820 1.00 58.09 179 LYS A CA 1
ATOM 1489 C C . LYS A 1 179 ? 21.172 14.218 -34.984 1.00 58.09 179 LYS A C 1
ATOM 1491 O O . LYS A 1 179 ? 21.332 13.826 -36.134 1.00 58.09 179 LYS A O 1
ATOM 1496 N N . ILE A 1 180 ? 20.580 15.380 -34.703 1.00 58.28 180 ILE A N 1
ATOM 1497 C CA . ILE A 1 180 ? 20.124 16.332 -35.730 1.00 58.28 180 ILE A CA 1
ATOM 1498 C C . ILE A 1 180 ? 21.218 17.374 -36.041 1.00 58.28 180 ILE A C 1
ATOM 1500 O O . ILE A 1 180 ? 21.199 17.965 -37.116 1.00 58.28 180 ILE A O 1
ATOM 1504 N N . GLU A 1 181 ? 22.199 17.551 -35.149 1.00 55.78 181 GLU A N 1
ATOM 1505 C CA . GLU A 1 181 ? 23.334 18.476 -35.305 1.00 55.78 181 GLU A CA 1
ATOM 1506 C C . GLU A 1 181 ? 24.641 17.809 -35.783 1.00 55.78 181 GLU A C 1
ATOM 1508 O O . GLU A 1 181 ? 25.691 18.446 -35.733 1.00 55.78 181 GLU A O 1
ATOM 1513 N N . GLU A 1 182 ? 24.629 16.561 -36.271 1.00 51.66 182 GLU A N 1
ATOM 1514 C CA . GLU A 1 182 ? 25.782 16.070 -37.043 1.00 51.66 182 GLU A CA 1
ATOM 1515 C C . GLU A 1 182 ? 25.799 16.794 -38.405 1.00 51.66 182 GLU A C 1
ATOM 1517 O O . GLU A 1 182 ? 24.841 16.663 -39.177 1.00 51.66 182 GLU A O 1
ATOM 1522 N N . PRO A 1 183 ? 26.839 17.596 -38.712 1.00 52.88 183 PRO A N 1
ATOM 1523 C CA . PRO A 1 183 ? 26.912 18.296 -39.982 1.00 52.88 183 PRO A CA 1
ATOM 1524 C C . PRO A 1 183 ? 27.009 17.268 -41.108 1.00 52.88 183 PRO A C 1
ATOM 1526 O O . PRO A 1 183 ? 27.858 16.380 -41.082 1.00 52.88 183 PRO A O 1
ATOM 1529 N N . LYS A 1 184 ? 26.127 17.393 -42.104 1.00 56.22 184 LYS A N 1
ATOM 1530 C CA . LYS A 1 184 ? 26.315 16.724 -43.391 1.00 56.22 184 LYS A CA 1
ATOM 1531 C C . LYS A 1 184 ? 27.563 17.327 -44.035 1.00 56.22 184 LYS A C 1
ATOM 1533 O O . LYS A 1 184 ? 27.522 18.498 -44.414 1.00 56.22 184 LYS A O 1
ATOM 1538 N N . GLU A 1 185 ? 28.643 16.550 -44.087 1.00 56.78 185 GLU A N 1
ATOM 1539 C CA . GLU A 1 185 ? 29.732 16.763 -45.052 1.00 56.78 185 GLU A CA 1
ATOM 1540 C C . GLU A 1 185 ? 29.195 16.783 -46.489 1.00 56.78 185 GLU A C 1
ATOM 1542 O O . GLU A 1 185 ? 28.245 16.014 -46.789 1.00 56.78 185 GLU A O 1
#

pLDDT: mean 82.14, std 15.6, range [34.0, 97.88]

Secondary structure (DSSP, 8-state):
--------PEESS--EEEEETTEEEEEEEEE-SS-EEEEEEEEESSTT---EEEEEEEHHHHHHHHHHHHHHHHHHHHTTT----S--EEEEEEEEETTTTEEEEEEEEE-SS-BTTBTT-EEEEEEEEETTEEEEEEEEEEEGGGHHHHHHHHHHHHHHHHHHHHHHHHHHHHHHHHHH-S---